Protein AF-A0A2V8PP08-F1 (afdb_monomer_lite)

Radius of gyration: 23.36 Å; chains: 1; bounding box: 50×67×78 Å

Sequence (264 aa):
MQHLYHFAKSFLGLACLVLILGTGAAFAQTRTADGIGLFGDGSDLDVTITKSTFLPRDMYYNNLTIESGQTLHPNGFRVFVSGTLTLNKGARISRDGNDAPGAALSAGTLGGSGAGGNWLQYSTQPVANSLGGSGGGVDRGYGGVASPPDASAGGGGVFRSALQALSGRSLDGALVNGGAGGIYGGSGGGVVVVAARAVVVNGDATISANGGQSVGGCGGGGGVVVVITTTAQPAGLKLSASGGDGSADFPDSKGADGFTAWLN

Structure (mmCIF, N/CA/C/O backbone):
data_AF-A0A2V8PP08-F1
#
_entry.id   AF-A0A2V8PP08-F1
#
loop_
_atom_site.group_PDB
_atom_site.id
_atom_site.type_symbol
_atom_site.label_atom_id
_atom_site.label_alt_id
_atom_site.label_comp_id
_atom_site.label_asym_id
_atom_site.label_entity_id
_atom_site.label_seq_id
_atom_site.pdbx_PDB_ins_code
_atom_site.Cartn_x
_atom_site.Cartn_y
_atom_site.Cartn_z
_atom_site.occupancy
_atom_site.B_iso_or_equiv
_atom_site.auth_seq_id
_atom_site.auth_comp_id
_atom_site.auth_asym_id
_atom_site.auth_atom_id
_atom_site.pdbx_PDB_model_num
ATOM 1 N N . MET A 1 1 ? -29.174 -51.274 51.051 1.00 49.44 1 MET A N 1
ATOM 2 C CA . MET A 1 1 ? -28.811 -51.216 49.615 1.00 49.44 1 MET A CA 1
ATOM 3 C C . MET A 1 1 ? -29.604 -50.123 48.900 1.00 49.44 1 MET A C 1
ATOM 5 O O . MET A 1 1 ? -30.322 -50.358 47.942 1.00 49.44 1 MET A O 1
ATOM 9 N N . GLN A 1 2 ? -29.447 -48.909 49.408 1.00 46.38 2 GLN A N 1
ATOM 10 C CA . GLN A 1 2 ? -29.693 -47.630 48.753 1.00 46.38 2 GLN A CA 1
ATOM 11 C C . GLN A 1 2 ? -28.404 -46.830 49.014 1.00 46.38 2 GLN A C 1
ATOM 13 O O . GLN A 1 2 ? -27.713 -47.157 49.977 1.00 46.38 2 GLN A O 1
ATOM 18 N N . HIS A 1 3 ? -28.088 -45.831 48.190 1.00 44.22 3 HIS A N 1
ATOM 19 C CA . HIS A 1 3 ? -26.894 -44.960 48.260 1.00 44.22 3 HIS A CA 1
ATOM 20 C C . HIS A 1 3 ? -25.646 -45.314 47.437 1.00 44.22 3 HIS A C 1
ATOM 22 O O . HIS A 1 3 ? -24.541 -44.988 47.852 1.00 44.22 3 HIS A O 1
ATOM 28 N N . LEU A 1 4 ? -25.776 -45.853 46.218 1.00 46.62 4 LEU A N 1
ATOM 29 C CA . LEU A 1 4 ? -24.617 -45.853 45.305 1.00 46.62 4 LEU A CA 1
ATOM 30 C C . LEU A 1 4 ? -24.959 -45.701 43.813 1.00 46.62 4 LEU A C 1
ATOM 32 O O . LEU A 1 4 ? -24.383 -46.379 42.977 1.00 46.62 4 LEU A O 1
ATOM 36 N N . TYR A 1 5 ? -25.895 -44.809 43.461 1.00 46.88 5 TYR A N 1
ATOM 37 C CA . TYR A 1 5 ? -26.254 -44.556 42.049 1.00 46.88 5 TYR A CA 1
ATOM 38 C C . TYR A 1 5 ? -26.458 -43.074 41.688 1.00 46.88 5 TYR A C 1
ATOM 40 O O . TYR A 1 5 ? -27.152 -42.771 40.725 1.00 46.88 5 TYR A O 1
ATOM 48 N N . HIS A 1 6 ? -25.865 -42.133 42.432 1.00 44.88 6 HIS A N 1
ATOM 49 C CA . HIS A 1 6 ? -25.985 -40.693 42.126 1.00 44.88 6 HIS A CA 1
ATOM 50 C C . HIS A 1 6 ? -24.659 -39.916 42.053 1.00 44.88 6 HIS A C 1
ATOM 52 O O . HIS A 1 6 ? -24.687 -38.697 41.940 1.00 44.88 6 HIS A O 1
ATOM 58 N N . PHE A 1 7 ? -23.499 -40.583 42.035 1.00 44.09 7 PHE A N 1
ATOM 59 C CA . PHE A 1 7 ? -22.195 -39.892 42.035 1.00 44.09 7 PHE A CA 1
ATOM 60 C C . PHE A 1 7 ? -21.341 -40.098 40.769 1.00 44.09 7 PHE A C 1
ATOM 62 O O . PHE A 1 7 ? -20.150 -39.823 40.777 1.00 44.09 7 PHE A O 1
ATOM 69 N N . ALA A 1 8 ? -21.929 -40.578 39.667 1.00 41.47 8 ALA A N 1
ATOM 70 C CA . ALA A 1 8 ? -21.187 -40.886 38.433 1.00 41.47 8 ALA A CA 1
ATOM 71 C C . ALA A 1 8 ? -21.567 -40.019 37.214 1.00 41.47 8 ALA A C 1
ATOM 73 O O . ALA A 1 8 ? -21.104 -40.287 36.111 1.00 41.47 8 ALA A O 1
ATOM 74 N N . LYS A 1 9 ? -22.396 -38.976 37.378 1.00 44.25 9 LYS A N 1
ATOM 75 C CA . LYS A 1 9 ? -22.814 -38.094 36.264 1.00 44.25 9 LYS A CA 1
ATOM 76 C C . LYS A 1 9 ? -22.227 -36.676 36.291 1.00 44.25 9 LYS A C 1
ATOM 78 O O . LYS A 1 9 ? -22.464 -35.928 35.353 1.00 44.25 9 LYS A O 1
ATOM 83 N N . SER A 1 10 ? -21.433 -36.309 37.297 1.00 41.16 10 SER A N 1
ATOM 84 C CA . SER A 1 10 ? -20.884 -34.947 37.447 1.00 41.16 10 SER A CA 1
ATOM 85 C C . SER A 1 10 ? -19.394 -34.788 37.110 1.00 41.16 10 SER A C 1
ATOM 87 O O . SER A 1 10 ? -18.879 -33.682 37.217 1.00 41.16 10 SER A O 1
ATOM 89 N N . PHE A 1 11 ? -18.697 -35.833 36.650 1.00 43.97 11 PHE A N 1
ATOM 90 C CA . PHE A 1 11 ? -17.256 -35.749 36.341 1.00 43.97 11 PHE A CA 1
ATOM 91 C C . PHE A 1 11 ? -16.893 -35.906 34.858 1.00 43.97 11 PHE A C 1
ATOM 93 O O . PHE A 1 11 ? -15.718 -35.883 34.505 1.00 43.97 11 PHE A O 1
ATOM 100 N N . LEU A 1 12 ? -17.882 -35.966 33.961 1.00 40.69 12 LEU A N 1
ATOM 101 C CA . LEU A 1 12 ? -17.657 -36.040 32.510 1.00 40.69 12 LEU A CA 1
ATOM 102 C C . LEU A 1 12 ? -17.551 -34.658 31.830 1.00 40.69 12 LEU A C 1
ATOM 104 O O . LEU A 1 12 ? -17.848 -34.522 30.649 1.00 40.69 12 LEU A O 1
ATOM 108 N N . GLY A 1 13 ? -17.160 -33.627 32.585 1.00 39.59 13 GLY A N 1
ATOM 109 C CA . GLY A 1 13 ? -16.982 -32.255 32.089 1.00 39.59 13 GLY A CA 1
ATOM 110 C C . GLY A 1 13 ? -15.561 -31.705 32.225 1.00 39.59 13 GLY A C 1
ATOM 111 O O . GLY A 1 13 ? -15.318 -30.570 31.834 1.00 39.59 13 GLY A O 1
ATOM 112 N N . LEU A 1 14 ? -14.618 -32.468 32.788 1.00 44.44 14 LEU A N 1
ATOM 113 C CA . LEU A 1 14 ? -13.302 -31.935 33.156 1.00 44.44 14 LEU A CA 1
ATOM 114 C C . LEU A 1 14 ? -12.182 -32.983 33.044 1.00 44.44 14 LEU A C 1
ATOM 116 O O . LEU A 1 14 ? -11.388 -33.158 33.961 1.00 44.44 14 LEU A O 1
ATOM 120 N N . ALA A 1 15 ? -12.137 -33.724 31.934 1.00 38.06 15 ALA A N 1
ATOM 121 C CA . ALA A 1 15 ? -11.105 -34.744 31.704 1.00 38.06 15 ALA A CA 1
ATOM 122 C C . ALA A 1 15 ? -10.650 -34.856 30.235 1.00 38.06 15 ALA A C 1
ATOM 124 O O . ALA A 1 15 ? -10.242 -35.920 29.787 1.00 38.06 15 ALA A O 1
ATOM 125 N N . CYS A 1 16 ? -10.674 -33.749 29.486 1.00 34.97 16 CYS A N 1
ATOM 126 C CA . CYS A 1 16 ? -9.898 -33.612 28.247 1.00 34.97 16 CYS A CA 1
ATOM 127 C C . CYS A 1 16 ? -8.950 -32.408 28.341 1.00 34.97 16 CYS A C 1
ATOM 129 O O . CYS A 1 16 ? -8.848 -31.581 27.442 1.00 34.97 16 CYS A O 1
ATOM 131 N N . LEU A 1 17 ? -8.267 -32.308 29.478 1.00 38.47 17 LEU A N 1
ATOM 132 C CA . LEU A 1 17 ? -7.034 -31.545 29.618 1.00 38.47 17 LEU A CA 1
ATOM 133 C C . LEU A 1 17 ? -5.989 -32.511 30.180 1.00 38.47 17 LEU A C 1
ATOM 135 O O . LEU A 1 17 ? -5.525 -32.388 31.311 1.00 38.47 17 LEU A O 1
ATOM 139 N N . VAL A 1 18 ? -5.704 -33.560 29.403 1.00 37.88 18 VAL A N 1
ATOM 140 C CA . VAL A 1 18 ? -4.590 -34.463 29.684 1.00 37.88 18 VAL A CA 1
ATOM 141 C C . VAL A 1 18 ? -3.316 -33.738 29.273 1.00 37.88 18 VAL A C 1
ATOM 143 O O . VAL A 1 18 ? -2.937 -33.653 28.109 1.00 37.88 18 VAL A O 1
ATOM 146 N N . LEU A 1 19 ? -2.723 -33.166 30.308 1.00 36.62 19 LEU A N 1
ATOM 147 C CA . LEU A 1 19 ? -1.366 -32.688 30.452 1.00 36.62 19 LEU A CA 1
ATOM 148 C C . LEU A 1 19 ? -0.355 -33.709 29.883 1.00 36.62 19 LEU A C 1
ATOM 150 O O . LEU A 1 19 ? -0.128 -34.760 30.480 1.00 36.62 19 LEU A O 1
ATOM 154 N N . ILE A 1 20 ? 0.278 -33.397 28.750 1.00 40.50 20 ILE A N 1
ATOM 155 C CA . ILE A 1 20 ? 1.500 -34.082 28.305 1.00 40.50 20 ILE A CA 1
ATOM 156 C C . ILE A 1 20 ? 2.671 -33.413 29.033 1.00 40.50 20 ILE A C 1
ATOM 158 O O . ILE A 1 20 ? 3.133 -32.348 28.634 1.00 40.50 20 ILE A O 1
ATOM 162 N N . LEU A 1 21 ? 3.144 -34.024 30.120 1.00 40.81 21 LEU A N 1
ATOM 163 C CA . LEU A 1 21 ? 4.461 -33.733 30.689 1.00 40.81 21 LEU A CA 1
ATOM 164 C C . LEU A 1 21 ? 5.459 -34.765 30.157 1.00 40.81 21 LEU A C 1
ATOM 166 O O . LEU A 1 21 ? 5.597 -35.854 30.704 1.00 40.81 21 LEU A O 1
ATOM 170 N N . GLY A 1 22 ? 6.164 -34.394 29.092 1.00 40.66 22 GLY A N 1
ATOM 171 C CA . GLY A 1 22 ? 7.417 -35.008 28.667 1.00 40.66 22 GLY A CA 1
ATOM 172 C C . GLY A 1 22 ? 8.433 -33.888 28.471 1.00 40.66 22 GLY A C 1
ATOM 173 O O . GLY A 1 22 ? 8.307 -33.119 27.531 1.00 40.66 22 GLY A O 1
ATOM 174 N N . THR A 1 23 ? 9.350 -33.742 29.429 1.00 47.69 23 THR A N 1
ATOM 175 C CA . THR A 1 23 ? 10.568 -32.903 29.428 1.00 47.69 23 THR A CA 1
ATOM 176 C C . THR A 1 23 ? 10.722 -31.876 28.292 1.00 47.69 23 THR A C 1
ATOM 178 O O . THR A 1 23 ? 11.200 -32.210 27.210 1.00 47.69 23 THR A O 1
ATOM 181 N N . GLY A 1 24 ? 10.436 -30.605 28.586 1.00 41.28 24 GLY A N 1
ATOM 182 C CA . GLY A 1 24 ? 10.818 -29.480 27.728 1.00 41.28 24 GLY A CA 1
ATOM 183 C C . GLY A 1 24 ? 9.760 -28.389 27.696 1.00 41.28 24 GLY A C 1
ATOM 184 O O . GLY A 1 24 ? 8.853 -28.458 26.886 1.00 41.28 24 GLY A O 1
ATOM 185 N N . ALA A 1 25 ? 9.916 -27.397 28.579 1.00 44.47 25 ALA A N 1
ATOM 186 C CA . ALA A 1 25 ? 9.120 -26.172 28.685 1.00 44.47 25 ALA A CA 1
ATOM 187 C C . ALA A 1 25 ? 7.599 -26.381 28.805 1.00 44.47 25 ALA A C 1
ATOM 189 O O . ALA A 1 25 ? 6.905 -26.752 27.865 1.00 44.47 25 ALA A O 1
ATOM 190 N N . ALA A 1 26 ? 7.049 -26.040 29.972 1.00 41.69 26 ALA A N 1
ATOM 191 C CA . ALA A 1 26 ? 5.632 -25.741 30.077 1.00 41.69 26 ALA A CA 1
ATOM 192 C C . ALA A 1 26 ? 5.302 -24.659 29.038 1.00 41.69 26 ALA A C 1
ATOM 194 O O . ALA A 1 26 ? 5.641 -23.491 29.226 1.00 41.69 26 ALA A O 1
ATOM 195 N N . PHE A 1 27 ? 4.660 -25.042 27.934 1.00 47.12 27 PHE A N 1
ATOM 196 C CA . PHE A 1 27 ? 3.945 -24.093 27.100 1.00 47.12 27 PHE A CA 1
ATOM 197 C C . PHE A 1 27 ? 2.736 -23.688 27.935 1.00 47.12 27 PHE A C 1
ATOM 199 O O . PHE A 1 27 ? 1.663 -24.286 27.868 1.00 47.12 27 PHE A O 1
ATOM 206 N N . ALA A 1 28 ? 2.957 -22.731 28.837 1.00 43.22 28 ALA A N 1
ATOM 207 C CA . ALA A 1 28 ? 1.874 -21.982 29.421 1.00 43.22 28 ALA A CA 1
ATOM 208 C C . ALA A 1 28 ? 1.045 -21.504 28.233 1.00 43.22 28 ALA A C 1
ATOM 210 O O . ALA A 1 28 ? 1.538 -20.784 27.364 1.00 43.22 28 ALA A O 1
ATOM 211 N N . GLN A 1 29 ? -0.194 -21.975 28.162 1.00 43.31 29 GLN A N 1
ATOM 212 C CA . GLN A 1 29 ? -1.220 -21.392 27.327 1.00 43.31 29 GLN A CA 1
ATOM 213 C C . GLN A 1 29 ? -1.443 -19.976 27.867 1.00 43.31 29 GLN A C 1
ATOM 215 O O . GLN A 1 29 ? -2.348 -19.724 28.660 1.00 43.31 29 GLN A O 1
ATOM 220 N N . THR A 1 30 ? -0.536 -19.062 27.508 1.00 40.66 30 THR A N 1
ATOM 221 C CA . THR A 1 30 ? -0.714 -17.625 27.646 1.00 40.66 30 THR A CA 1
ATOM 222 C C . THR A 1 30 ? -2.054 -17.347 27.010 1.00 40.66 30 THR A C 1
ATOM 224 O O . THR A 1 30 ? -2.270 -17.726 25.861 1.00 40.66 30 THR A O 1
ATOM 227 N N . ARG A 1 31 ? -2.980 -16.786 27.786 1.00 45.69 31 ARG A N 1
ATOM 228 C CA . ARG A 1 31 ? -4.317 -16.407 27.337 1.00 45.69 31 ARG A CA 1
ATOM 229 C C . ARG A 1 31 ? -4.285 -15.896 25.892 1.00 45.69 31 ARG A C 1
ATOM 231 O O . ARG A 1 31 ? -3.980 -14.738 25.651 1.00 45.69 31 ARG A O 1
ATOM 238 N N . THR A 1 32 ? -4.725 -16.710 24.943 1.00 48.50 32 THR A N 1
ATOM 239 C CA . THR A 1 32 ? -5.256 -16.214 23.667 1.00 48.50 32 THR A CA 1
ATOM 240 C C . THR A 1 32 ? -6.720 -15.786 23.832 1.00 48.50 32 THR A C 1
ATOM 242 O O . THR A 1 32 ? -7.468 -15.722 22.865 1.00 48.50 32 THR A O 1
ATOM 245 N N . ALA A 1 33 ? -7.140 -15.489 25.068 1.00 43.88 33 ALA A N 1
ATOM 246 C CA . ALA A 1 33 ? -8.465 -14.978 25.405 1.00 43.88 33 ALA A CA 1
ATOM 247 C C . ALA A 1 33 ? -8.573 -13.449 25.261 1.00 43.88 33 ALA A C 1
ATOM 249 O O . ALA A 1 33 ? -9.686 -12.948 25.167 1.00 43.88 33 ALA A O 1
ATOM 250 N N . ASP A 1 34 ? -7.446 -12.733 25.151 1.00 44.66 34 ASP A N 1
ATOM 251 C CA . ASP A 1 34 ? -7.425 -11.274 24.963 1.00 44.66 34 ASP A CA 1
ATOM 252 C C . ASP A 1 34 ? -7.023 -10.878 23.542 1.00 44.66 34 ASP A C 1
ATOM 254 O O . ASP A 1 34 ? -6.483 -9.800 23.337 1.00 44.66 34 ASP A O 1
ATOM 258 N N . GLY A 1 35 ? -7.241 -11.752 22.551 1.00 46.66 35 GLY A N 1
ATOM 259 C CA . GLY A 1 35 ? -7.215 -11.345 21.150 1.00 46.66 35 GLY A CA 1
ATOM 260 C C . GLY A 1 35 ? -6.024 -10.470 20.751 1.00 46.66 35 GLY A C 1
ATOM 261 O O . GLY A 1 35 ? -6.231 -9.580 19.926 1.00 46.66 35 GLY A O 1
ATOM 262 N N . ILE A 1 36 ? -4.803 -10.766 21.243 1.00 51.94 36 ILE A N 1
ATOM 263 C CA . ILE A 1 36 ? -3.504 -10.302 20.686 1.00 51.94 36 ILE A CA 1
ATOM 264 C C . ILE A 1 36 ? -3.297 -10.932 19.291 1.00 51.94 36 ILE A C 1
ATOM 266 O O . ILE A 1 36 ? -2.241 -11.438 18.920 1.00 51.94 36 ILE A O 1
ATOM 270 N N . GLY A 1 37 ? -4.409 -11.066 18.582 1.00 70.06 37 GLY A N 1
ATOM 271 C CA . GLY A 1 37 ? -4.598 -11.768 17.353 1.00 70.06 37 GLY A CA 1
ATOM 272 C C . GLY A 1 37 ? -4.249 -10.853 16.208 1.00 70.06 37 GLY A C 1
ATOM 273 O O . GLY A 1 37 ? -3.648 -9.795 16.359 1.00 70.06 37 GLY A O 1
ATOM 274 N N . LEU A 1 38 ? -4.674 -11.302 15.045 1.00 88.56 38 LEU A N 1
ATOM 275 C CA . LEU A 1 38 ? -4.414 -10.750 13.726 1.00 88.56 38 LEU A CA 1
ATOM 276 C C . LEU A 1 38 ? -4.418 -9.209 13.618 1.00 88.56 38 LEU A C 1
ATOM 278 O O . LEU A 1 38 ? -3.743 -8.674 12.748 1.00 88.56 38 LEU A O 1
ATOM 282 N N . PHE A 1 39 ? -5.147 -8.513 14.496 1.00 94.88 39 PHE A N 1
ATOM 283 C CA . PHE A 1 39 ? -5.415 -7.074 14.473 1.00 94.88 39 PHE A CA 1
ATOM 284 C C . PHE A 1 39 ? -4.593 -6.238 15.472 1.00 94.88 39 PHE A C 1
ATOM 286 O O . PHE A 1 39 ? -4.832 -5.041 15.586 1.00 94.88 39 PHE A O 1
ATOM 293 N N . GLY A 1 40 ? -3.630 -6.838 16.179 1.00 93.38 40 GLY A N 1
ATOM 294 C CA . GLY A 1 40 ? -2.755 -6.140 17.126 1.00 93.38 40 GLY A CA 1
ATOM 295 C C . GLY A 1 40 ? -3.316 -6.008 18.543 1.00 93.38 40 GLY A C 1
ATOM 296 O O . GLY A 1 40 ? -4.419 -6.467 18.841 1.00 93.38 40 GLY A O 1
ATOM 297 N N . ASP A 1 41 ? -2.522 -5.398 19.425 1.00 94.38 41 ASP A N 1
ATOM 298 C CA . ASP A 1 41 ? -2.772 -5.332 20.872 1.00 94.38 41 ASP A CA 1
ATOM 299 C C . ASP A 1 41 ? -3.418 -4.021 21.353 1.00 94.38 41 ASP A C 1
ATOM 301 O O . ASP A 1 41 ? -3.871 -3.941 22.492 1.00 94.38 41 ASP A O 1
ATOM 305 N N . GLY A 1 42 ? -3.498 -3.001 20.496 1.00 95.75 42 GLY A N 1
ATOM 306 C CA . GLY A 1 42 ? -4.061 -1.697 20.847 1.00 95.75 42 GLY A CA 1
ATOM 307 C C . GLY A 1 42 ? -3.148 -0.802 21.696 1.00 95.75 42 GLY A C 1
ATOM 308 O O . GLY A 1 42 ? -3.628 0.179 22.266 1.00 95.75 42 GLY A O 1
ATOM 309 N N . SER A 1 43 ? -1.852 -1.115 21.796 1.00 96.62 43 SER A N 1
ATOM 310 C CA . SER A 1 43 ? -0.881 -0.385 22.628 1.00 96.62 43 SER A CA 1
ATOM 311 C C . SER A 1 43 ? -0.668 1.085 22.239 1.00 96.62 43 SER A C 1
ATOM 313 O O . SER A 1 43 ? -0.293 1.889 23.092 1.00 96.62 43 SER A O 1
ATOM 315 N N . ASP A 1 44 ? -0.964 1.463 20.994 1.00 97.62 44 ASP A N 1
ATOM 316 C CA . ASP A 1 44 ? -0.907 2.847 20.507 1.00 97.62 44 ASP A CA 1
ATOM 317 C C . ASP A 1 44 ? -2.217 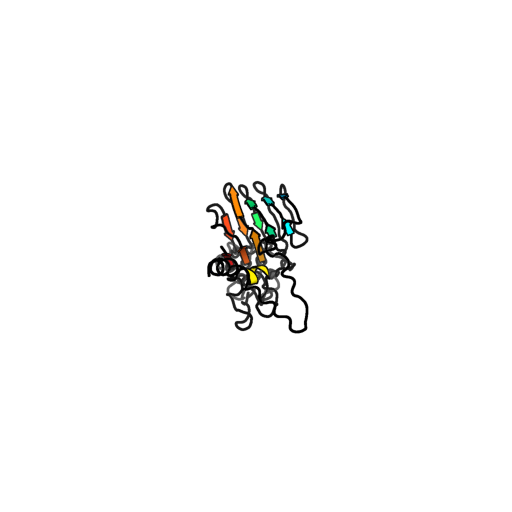3.633 20.748 1.00 97.62 44 ASP A C 1
ATOM 319 O O . ASP A 1 44 ? -2.352 4.759 20.270 1.00 97.62 44 ASP A O 1
ATOM 323 N N . LEU A 1 45 ? -3.151 3.077 21.536 1.00 98.00 45 LEU A N 1
ATOM 324 C CA . LEU A 1 45 ? -4.404 3.705 21.982 1.00 98.00 45 LEU A CA 1
ATOM 325 C C . LEU A 1 45 ? -5.316 4.161 20.826 1.00 98.00 45 LEU A C 1
ATOM 327 O O . LEU A 1 45 ? -5.161 3.753 19.673 1.00 98.00 45 LEU A O 1
ATOM 331 N N . ASP A 1 46 ? -6.331 4.957 21.161 1.00 98.69 46 ASP A N 1
ATOM 332 C CA . ASP A 1 46 ? -7.207 5.602 20.190 1.00 98.69 46 ASP A CA 1
ATOM 333 C C . ASP A 1 46 ? -6.516 6.829 19.591 1.00 98.69 46 ASP A C 1
ATOM 335 O O . ASP A 1 46 ? -6.080 7.726 20.317 1.00 98.69 46 ASP A O 1
ATOM 339 N N . VAL A 1 47 ? -6.436 6.888 18.261 1.00 98.75 47 VAL A N 1
ATOM 340 C CA . VAL A 1 47 ? -5.765 7.976 17.542 1.00 98.75 47 VAL A CA 1
ATOM 341 C C . VAL A 1 47 ? -6.651 8.535 16.436 1.00 98.75 47 VAL A C 1
ATOM 343 O O . VAL A 1 47 ? -7.259 7.794 15.663 1.00 98.75 47 VAL A O 1
ATOM 346 N N . THR A 1 48 ? -6.650 9.865 16.319 1.00 98.75 48 THR A N 1
ATOM 347 C CA . THR A 1 48 ? -7.277 10.598 15.215 1.00 98.75 48 THR A CA 1
ATOM 348 C C . THR A 1 48 ? -6.216 11.308 14.380 1.00 98.75 48 THR A C 1
ATOM 350 O O . THR A 1 48 ? -5.490 12.176 14.867 1.00 98.75 48 THR A O 1
ATOM 353 N N . ILE A 1 49 ? -6.141 10.960 13.098 1.00 98.56 49 ILE A N 1
ATOM 354 C CA . ILE A 1 49 ? -5.256 11.578 12.113 1.00 98.56 49 ILE A CA 1
ATOM 355 C C . ILE A 1 49 ? -5.959 12.799 11.516 1.00 98.56 49 ILE A C 1
ATOM 357 O O . ILE A 1 49 ? -6.853 12.666 10.684 1.00 98.56 49 ILE A O 1
ATOM 361 N N . THR A 1 50 ? -5.534 13.993 11.936 1.00 98.38 50 THR A N 1
ATOM 362 C CA . THR A 1 50 ? -6.087 15.292 11.497 1.00 98.38 50 THR A CA 1
ATOM 363 C C . THR A 1 50 ? -5.236 16.002 10.439 1.00 98.38 50 THR A C 1
ATOM 365 O O . THR A 1 50 ? -5.639 17.038 9.915 1.00 98.38 50 THR A O 1
ATOM 368 N N . LYS A 1 51 ? -4.060 15.453 10.121 1.00 97.94 51 LYS A N 1
ATOM 369 C CA . LYS A 1 51 ? -3.133 15.924 9.082 1.00 97.94 51 LYS A CA 1
ATOM 370 C C . LYS A 1 51 ? -2.370 14.746 8.482 1.00 97.94 51 LYS A C 1
ATOM 372 O O . LYS A 1 51 ? -2.283 13.695 9.123 1.00 97.94 51 LYS A O 1
ATOM 377 N N . SER A 1 52 ? -1.740 14.938 7.323 1.00 97.00 52 SER A N 1
ATOM 378 C CA . SER A 1 52 ? -0.857 13.920 6.742 1.00 97.00 52 SER A CA 1
ATOM 379 C C . SER A 1 52 ? 0.171 13.417 7.757 1.00 97.00 52 SER A C 1
ATOM 381 O O . SER A 1 52 ? 0.906 14.205 8.357 1.00 97.00 52 SER A O 1
ATOM 383 N N . THR A 1 53 ? 0.189 12.103 7.973 1.00 98.62 53 THR A N 1
ATOM 384 C CA . THR A 1 53 ? 0.979 11.459 9.030 1.00 98.62 53 THR A CA 1
ATOM 385 C C . THR A 1 53 ? 1.812 10.330 8.453 1.00 98.62 53 THR A C 1
ATOM 387 O O . THR A 1 53 ? 1.323 9.544 7.651 1.00 98.62 53 THR A O 1
ATOM 390 N N . PHE A 1 54 ? 3.066 10.243 8.883 1.00 98.31 54 PHE A N 1
ATOM 391 C CA . PHE A 1 54 ? 4.048 9.275 8.411 1.00 98.31 54 PHE A CA 1
ATOM 392 C C . PHE A 1 54 ? 4.401 8.324 9.549 1.00 98.31 54 PHE A C 1
ATOM 394 O O . PHE A 1 54 ? 4.782 8.779 10.628 1.00 98.31 54 PHE A O 1
ATOM 401 N N . LEU A 1 55 ? 4.274 7.017 9.324 1.00 98.44 55 LEU A N 1
ATOM 402 C CA . LEU A 1 55 ? 4.604 6.037 10.354 1.00 98.44 55 LEU A CA 1
ATOM 403 C C . LEU A 1 55 ? 6.122 5.819 10.448 1.00 98.44 55 LEU A C 1
ATOM 405 O O . LEU A 1 55 ? 6.777 5.670 9.413 1.00 98.44 55 LEU A O 1
ATOM 409 N N . PRO A 1 56 ? 6.694 5.782 11.666 1.00 97.44 56 PRO A N 1
ATOM 410 C CA . PRO A 1 56 ? 8.106 5.463 11.872 1.00 97.44 56 PRO A CA 1
ATOM 411 C C . PRO A 1 56 ? 8.356 3.980 12.203 1.00 97.44 56 PRO A C 1
ATOM 413 O O . PRO A 1 56 ? 9.508 3.560 12.274 1.00 97.44 56 PRO A O 1
ATOM 416 N N . ARG A 1 57 ? 7.295 3.207 12.466 1.00 98.44 57 ARG A N 1
ATOM 417 C CA . ARG A 1 57 ? 7.313 1.786 12.844 1.00 98.44 57 ARG A CA 1
ATOM 418 C C . ARG A 1 57 ? 5.944 1.153 12.593 1.00 98.44 57 ARG A C 1
ATOM 420 O O . ARG A 1 57 ? 4.995 1.863 12.265 1.00 98.44 57 ARG A O 1
ATOM 427 N N . ASP A 1 58 ? 5.837 -0.158 12.810 1.00 98.44 58 ASP A N 1
ATOM 428 C CA . ASP A 1 58 ? 4.536 -0.824 12.935 1.00 98.44 58 ASP A CA 1
ATOM 429 C C . ASP A 1 58 ? 3.749 -0.193 14.094 1.00 98.44 58 ASP A C 1
ATOM 431 O O . ASP A 1 58 ? 4.301 0.028 15.181 1.00 98.44 58 ASP A O 1
ATOM 435 N N . MET A 1 59 ? 2.477 0.111 13.840 1.00 98.31 59 MET A N 1
ATOM 436 C CA . MET A 1 59 ? 1.586 0.763 14.802 1.00 98.31 59 MET A CA 1
ATOM 437 C C . MET A 1 59 ? 0.404 -0.139 15.144 1.00 98.31 59 MET A C 1
ATOM 439 O O . MET A 1 59 ? -0.142 -0.797 14.258 1.00 98.31 59 MET A O 1
ATOM 443 N N . TYR A 1 60 ? 0.003 -0.123 16.413 1.00 98.31 60 TYR A N 1
ATOM 444 C CA . TYR A 1 60 ? -0.979 -1.013 17.025 1.00 98.31 60 TYR A CA 1
ATOM 445 C C . TYR A 1 60 ? -2.074 -0.211 17.725 1.00 98.31 60 TYR A C 1
ATOM 447 O O . TYR A 1 60 ? -2.118 -0.117 18.947 1.00 98.31 60 TYR A O 1
ATOM 455 N N . TYR A 1 61 ? -2.960 0.403 16.949 1.00 98.62 61 TYR A N 1
ATOM 456 C CA . TYR A 1 61 ? -4.023 1.257 17.475 1.00 98.62 61 TYR A CA 1
ATOM 457 C C . TYR A 1 61 ? -5.134 0.442 18.137 1.00 98.62 61 TYR A C 1
ATOM 459 O O . TYR A 1 61 ? -5.468 -0.653 17.679 1.00 98.62 61 TYR A O 1
ATOM 467 N N . ASN A 1 62 ? -5.749 0.993 19.184 1.00 98.12 62 ASN A N 1
ATOM 468 C CA . ASN A 1 62 ? -7.011 0.467 19.701 1.00 98.12 62 ASN A CA 1
ATOM 469 C C . ASN A 1 62 ? -8.149 0.841 18.737 1.00 98.12 62 ASN A C 1
ATOM 471 O O . ASN A 1 62 ? -8.767 -0.032 18.136 1.00 98.12 62 ASN A O 1
ATOM 475 N N . ASN A 1 63 ? -8.333 2.133 18.466 1.00 98.62 63 ASN A N 1
ATOM 476 C CA . ASN A 1 63 ? -9.113 2.636 17.337 1.00 98.62 63 ASN A CA 1
ATOM 477 C C . ASN A 1 63 ? -8.287 3.642 16.533 1.00 98.62 63 ASN A C 1
ATOM 479 O O . ASN A 1 63 ? -7.518 4.425 17.089 1.00 98.62 63 ASN A O 1
ATOM 483 N N . LEU A 1 64 ? -8.482 3.662 15.218 1.00 98.88 64 LEU A N 1
ATOM 484 C CA . LEU A 1 64 ? -7.839 4.629 14.335 1.00 98.88 64 LEU A CA 1
ATOM 485 C C . LEU A 1 64 ? -8.907 5.346 13.519 1.00 98.88 64 LEU A C 1
ATOM 487 O O . LEU A 1 64 ? -9.622 4.716 12.746 1.00 98.88 64 LEU A O 1
ATOM 491 N N . THR A 1 65 ? -8.984 6.666 13.651 1.00 98.88 65 THR A N 1
ATOM 492 C CA . THR A 1 65 ? -9.818 7.515 12.793 1.00 98.88 65 THR A CA 1
ATOM 493 C C . THR A 1 65 ? -8.931 8.350 11.884 1.00 98.88 65 THR A C 1
ATOM 495 O O . THR A 1 65 ? -8.030 9.038 12.356 1.00 98.88 65 THR A O 1
ATOM 498 N N . ILE A 1 66 ? -9.184 8.316 10.578 1.00 98.81 66 ILE A N 1
ATOM 499 C CA . ILE A 1 66 ? -8.557 9.221 9.611 1.00 98.81 66 ILE A CA 1
ATOM 500 C C . ILE A 1 66 ? -9.602 10.240 9.171 1.00 98.81 66 ILE A C 1
ATOM 502 O O . ILE A 1 66 ? -10.632 9.872 8.599 1.00 98.81 66 ILE A O 1
ATOM 506 N N . GLU A 1 67 ? -9.341 11.515 9.464 1.00 98.75 67 GLU A N 1
ATOM 507 C CA . GLU A 1 67 ? -10.270 12.602 9.165 1.00 98.75 67 GLU A CA 1
ATOM 508 C C . GLU A 1 67 ? -10.434 12.858 7.666 1.00 98.75 67 GLU A C 1
ATOM 510 O O . GLU A 1 67 ? -9.642 12.402 6.835 1.00 98.75 67 GLU A O 1
ATOM 515 N N . SER A 1 68 ? -11.481 13.615 7.314 1.00 98.50 68 SER A N 1
ATOM 516 C CA . SER A 1 68 ? -11.782 13.918 5.912 1.00 98.50 68 SER A CA 1
ATOM 517 C C . SER A 1 68 ? -10.580 14.528 5.189 1.00 98.50 68 SER A C 1
ATOM 519 O O . SER A 1 68 ? -9.953 15.478 5.667 1.00 98.50 68 SER A O 1
ATOM 521 N N . GLY A 1 69 ? -10.274 13.975 4.015 1.00 98.00 69 GLY A N 1
ATOM 522 C CA . GLY A 1 69 ? -9.171 14.401 3.152 1.00 98.00 69 GLY A CA 1
ATOM 523 C C . GLY A 1 69 ? -7.762 14.124 3.690 1.00 98.00 69 GLY A C 1
ATOM 524 O O . GLY A 1 69 ? -6.795 14.515 3.039 1.00 98.00 69 GLY A O 1
ATOM 525 N N . GLN A 1 70 ? -7.613 13.476 4.851 1.00 98.75 70 GLN A N 1
ATOM 526 C CA . GLN A 1 70 ? -6.297 13.218 5.438 1.00 98.75 70 GLN A CA 1
ATOM 527 C C . GLN A 1 70 ? -5.679 11.924 4.921 1.00 98.75 70 GLN A C 1
ATOM 529 O O . GLN A 1 70 ? -6.377 10.976 4.561 1.00 98.75 70 GLN A O 1
ATOM 534 N N . THR A 1 71 ? -4.345 11.887 4.897 1.00 98.75 71 THR A N 1
ATOM 535 C CA . THR A 1 71 ? -3.587 10.717 4.442 1.00 98.75 71 THR A CA 1
ATOM 536 C C . THR A 1 71 ? -2.683 10.169 5.542 1.00 98.75 71 THR A C 1
ATOM 538 O O . THR A 1 71 ? -1.862 10.885 6.113 1.00 98.75 71 THR A O 1
ATOM 541 N N . LEU A 1 72 ? -2.792 8.873 5.811 1.00 98.88 72 LEU A N 1
ATOM 542 C CA . LEU A 1 72 ? -1.788 8.115 6.546 1.00 98.88 72 LEU A CA 1
ATOM 543 C C . LEU A 1 72 ? -0.809 7.490 5.548 1.00 98.88 72 LEU A C 1
ATOM 545 O O . LEU A 1 72 ? -1.221 6.796 4.620 1.00 98.88 72 LEU A O 1
ATOM 549 N N . HIS A 1 73 ? 0.483 7.709 5.759 1.00 98.62 73 HIS A N 1
ATOM 550 C CA . HIS A 1 73 ? 1.576 7.140 4.982 1.00 98.62 73 HIS A CA 1
ATOM 551 C C . HIS A 1 73 ? 2.264 6.050 5.810 1.00 98.62 73 HIS A C 1
ATOM 553 O O . HIS A 1 73 ? 3.045 6.367 6.715 1.00 98.62 73 HIS A O 1
ATOM 559 N N . PRO A 1 74 ? 2.010 4.757 5.531 1.00 98.38 74 PRO A N 1
ATOM 560 C CA . PRO A 1 74 ? 2.575 3.681 6.335 1.00 98.38 74 PRO A CA 1
ATOM 561 C C . PRO A 1 74 ? 4.093 3.538 6.214 1.00 98.38 74 PRO A C 1
ATOM 563 O O . PRO A 1 74 ? 4.677 2.831 7.016 1.00 98.38 74 PRO A O 1
ATOM 566 N N . ASN A 1 75 ? 4.745 4.143 5.211 1.00 97.50 75 ASN A N 1
ATOM 567 C CA . ASN A 1 75 ? 6.205 4.090 5.004 1.00 97.50 75 ASN A CA 1
ATOM 568 C C . ASN A 1 75 ? 6.829 2.680 5.002 1.00 97.50 75 ASN A C 1
ATOM 570 O O . ASN A 1 75 ? 8.020 2.516 5.243 1.00 97.50 75 ASN A O 1
ATOM 574 N N . GLY A 1 76 ? 6.038 1.654 4.686 1.00 97.88 76 GLY A N 1
ATOM 575 C CA . GLY A 1 76 ? 6.488 0.262 4.700 1.00 97.88 76 GLY A CA 1
ATOM 576 C C . GLY A 1 76 ? 6.360 -0.414 6.050 1.00 97.88 76 GLY A C 1
ATOM 577 O O . GLY A 1 76 ? 6.993 -1.440 6.268 1.00 97.88 76 GLY A O 1
ATOM 578 N N . PHE A 1 77 ? 5.531 0.136 6.925 1.00 98.75 77 PHE A N 1
ATOM 579 C CA . PHE A 1 77 ? 5.122 -0.465 8.178 1.00 98.75 77 PHE A CA 1
ATOM 580 C C . PHE A 1 77 ? 3.675 -0.944 8.115 1.00 98.75 77 PHE A C 1
ATOM 582 O O . PHE A 1 77 ? 2.874 -0.489 7.291 1.00 98.75 77 PHE A O 1
ATOM 589 N N . ARG A 1 78 ? 3.350 -1.892 8.988 1.00 98.44 78 ARG A N 1
ATOM 590 C CA . ARG A 1 78 ? 2.002 -2.438 9.145 1.00 98.44 78 ARG A CA 1
ATOM 591 C C . ARG A 1 78 ? 1.143 -1.497 9.970 1.00 98.44 78 ARG A C 1
ATOM 593 O O . ARG A 1 78 ? 1.619 -0.855 10.908 1.00 98.44 78 ARG A O 1
ATOM 600 N N . VAL A 1 79 ? -0.143 -1.482 9.642 1.00 98.62 79 VAL A N 1
ATOM 601 C CA . VAL A 1 79 ? -1.165 -0.797 10.432 1.00 98.62 79 VAL A CA 1
ATOM 602 C C . VAL A 1 79 ? -2.050 -1.850 11.076 1.00 98.62 79 VAL A C 1
ATOM 604 O O . VAL A 1 79 ? -2.793 -2.541 10.380 1.00 98.62 79 VAL A O 1
ATOM 607 N N . PHE A 1 80 ? -1.970 -1.966 12.394 1.00 98.62 80 PHE A N 1
ATOM 608 C CA . PHE A 1 80 ? -2.834 -2.819 13.194 1.00 98.62 80 PHE A CA 1
ATOM 609 C C . PHE A 1 80 ? -3.872 -1.965 13.921 1.00 98.62 80 PHE A C 1
ATOM 611 O O . PHE A 1 80 ? -3.537 -0.915 14.473 1.00 98.62 80 PHE A O 1
ATOM 618 N N . VAL A 1 81 ? -5.129 -2.404 13.909 1.00 98.50 81 VAL A N 1
ATOM 619 C CA . VAL A 1 81 ? -6.236 -1.746 14.607 1.00 98.50 81 VAL A CA 1
ATOM 620 C C . VAL A 1 81 ? -7.081 -2.804 15.311 1.00 98.50 81 VAL A C 1
ATOM 622 O O . VAL A 1 81 ? -7.873 -3.509 14.677 1.00 98.50 81 VAL A O 1
ATOM 625 N N . SER A 1 82 ? -6.919 -2.921 16.628 1.00 97.62 82 SER A N 1
ATOM 626 C CA . SER A 1 82 ? -7.554 -3.984 17.411 1.00 97.62 82 SER A CA 1
ATOM 627 C C . SER A 1 82 ? -9.070 -3.797 17.538 1.00 97.62 82 SER A C 1
ATOM 629 O O . SER A 1 82 ? -9.778 -4.784 17.742 1.00 97.62 82 SER A O 1
ATOM 631 N N . GLY A 1 83 ? -9.568 -2.569 17.378 1.00 96.81 83 GLY A N 1
ATOM 632 C CA . GLY A 1 83 ? -10.973 -2.171 17.312 1.00 96.81 83 GLY A CA 1
ATOM 633 C C . GLY A 1 83 ? -11.385 -1.721 15.906 1.00 96.81 83 GLY A C 1
ATOM 634 O O . GLY A 1 83 ? -11.442 -2.529 14.978 1.00 96.81 83 GLY A O 1
ATOM 635 N N . THR A 1 84 ? -11.719 -0.438 15.746 1.00 98.50 84 THR A N 1
ATOM 636 C CA . THR A 1 84 ? -12.287 0.103 14.498 1.00 98.50 84 THR A CA 1
ATOM 637 C C . THR A 1 84 ? -11.310 1.017 13.766 1.00 98.50 84 THR A C 1
ATOM 639 O O . THR A 1 84 ? -10.792 1.979 14.337 1.00 98.50 84 THR A O 1
ATOM 642 N N . LEU A 1 85 ? -11.107 0.741 12.476 1.00 98.81 85 LEU A N 1
ATOM 643 C CA . LEU A 1 85 ? -10.536 1.677 11.513 1.00 98.81 85 LEU A CA 1
ATOM 644 C C . LEU A 1 85 ? -11.668 2.482 10.864 1.00 98.81 85 LEU A C 1
ATOM 646 O O . LEU A 1 85 ? -12.449 1.935 10.086 1.00 98.81 85 LEU A O 1
ATOM 650 N N . THR A 1 86 ? -11.727 3.778 11.152 1.00 98.88 86 THR A N 1
ATOM 651 C CA . THR A 1 86 ? -12.692 4.715 10.570 1.00 98.88 86 THR A CA 1
ATOM 652 C C . THR A 1 86 ? -12.012 5.579 9.514 1.00 98.88 86 THR A C 1
ATOM 654 O O . THR A 1 86 ? -11.047 6.287 9.803 1.00 98.88 86 THR A O 1
ATOM 657 N N . LEU A 1 87 ? -12.538 5.556 8.291 1.00 98.81 87 LEU A N 1
ATOM 658 C CA . LEU A 1 87 ? -12.089 6.393 7.180 1.00 98.81 87 LEU A CA 1
ATOM 659 C C . LEU A 1 87 ? -13.198 7.387 6.816 1.00 98.81 87 LEU A C 1
ATOM 661 O O . LEU A 1 87 ? -14.251 6.996 6.309 1.00 98.81 87 LEU A O 1
ATOM 665 N N . ASN A 1 88 ? -12.975 8.675 7.074 1.00 98.69 88 ASN A N 1
ATOM 666 C CA . ASN A 1 88 ? -13.908 9.727 6.667 1.00 98.69 88 ASN A CA 1
ATOM 667 C C . ASN A 1 88 ? -13.740 10.081 5.178 1.00 98.69 88 ASN A C 1
ATOM 669 O O . ASN A 1 88 ? -12.830 9.606 4.499 1.00 98.69 88 ASN A O 1
ATOM 673 N N . LYS A 1 89 ? -14.633 10.918 4.646 1.00 98.44 89 LYS A N 1
ATOM 674 C CA . LYS A 1 89 ? -14.680 11.261 3.220 1.00 98.44 89 LYS A CA 1
ATOM 675 C C . LYS A 1 89 ? -13.330 11.770 2.698 1.00 98.44 89 LYS A C 1
ATOM 677 O O . LYS A 1 89 ? -12.783 12.757 3.180 1.00 98.44 89 LYS A O 1
ATOM 682 N N . GLY A 1 90 ? -12.818 11.132 1.657 1.00 98.38 90 GLY A N 1
ATOM 683 C CA . GLY A 1 90 ? -11.531 11.431 1.040 1.00 98.38 90 GLY A CA 1
ATOM 684 C C . GLY A 1 90 ? -10.316 10.976 1.853 1.00 98.38 90 GLY A C 1
ATOM 685 O O . GLY A 1 90 ? -9.201 11.323 1.474 1.00 98.38 90 GLY A O 1
ATOM 686 N N . ALA A 1 91 ? -10.496 10.233 2.950 1.00 98.75 91 ALA A N 1
ATOM 687 C CA . ALA A 1 91 ? -9.384 9.688 3.719 1.00 98.75 91 ALA A CA 1
ATOM 688 C C . ALA A 1 91 ? -8.586 8.674 2.890 1.00 98.75 91 ALA A C 1
ATOM 690 O O . ALA A 1 91 ? -9.145 7.893 2.105 1.00 98.75 91 ALA A O 1
ATOM 691 N N . ARG A 1 92 ? -7.265 8.671 3.086 1.00 98.75 92 ARG A N 1
ATOM 692 C CA . ARG A 1 92 ? -6.354 7.766 2.384 1.00 98.75 92 ARG A CA 1
ATOM 693 C C . ARG A 1 92 ? -5.386 7.064 3.326 1.00 98.75 92 ARG A C 1
ATOM 695 O O . ARG A 1 92 ? -4.852 7.668 4.251 1.00 98.75 92 ARG A O 1
ATOM 702 N N . ILE A 1 93 ? -5.096 5.801 3.031 1.00 98.88 93 ILE A N 1
ATOM 703 C CA . ILE A 1 93 ? -3.876 5.124 3.487 1.00 98.88 93 ILE A CA 1
ATOM 704 C C . ILE A 1 93 ? -3.068 4.841 2.228 1.00 98.88 93 ILE A C 1
ATOM 706 O O . ILE A 1 93 ? -3.477 4.013 1.418 1.00 98.88 93 ILE A O 1
ATOM 710 N N . SER A 1 94 ? -1.973 5.565 2.018 1.00 98.50 94 SER A N 1
ATOM 711 C CA . SER A 1 94 ? -1.272 5.555 0.733 1.00 98.50 94 SER A CA 1
ATOM 712 C C . SER A 1 94 ? 0.209 5.254 0.886 1.00 98.50 94 SER A C 1
ATOM 714 O O . SER A 1 94 ? 0.917 5.836 1.713 1.00 98.50 94 SER A O 1
ATOM 716 N N . ARG A 1 95 ? 0.673 4.358 0.019 1.00 98.31 95 ARG A N 1
ATOM 717 C CA . ARG A 1 95 ? 2.081 4.139 -0.289 1.00 98.31 95 ARG A CA 1
ATOM 718 C C . ARG A 1 95 ? 2.273 4.078 -1.803 1.00 98.31 95 ARG A C 1
ATOM 720 O O . ARG A 1 95 ? 2.836 3.123 -2.338 1.00 98.31 95 ARG A O 1
ATOM 727 N N . ASP A 1 96 ? 1.717 5.083 -2.472 1.00 98.69 96 ASP A N 1
ATOM 728 C CA . ASP A 1 96 ? 1.848 5.270 -3.915 1.00 98.69 96 ASP A CA 1
ATOM 729 C C . ASP A 1 96 ? 3.311 5.580 -4.287 1.00 98.69 96 ASP A C 1
ATOM 731 O O . ASP A 1 96 ? 4.071 6.119 -3.479 1.00 98.69 96 ASP A O 1
ATOM 735 N N . GLY A 1 97 ? 3.709 5.195 -5.498 1.00 97.75 97 GLY A N 1
ATOM 736 C CA . GLY A 1 97 ? 5.009 5.497 -6.077 1.00 97.75 97 GLY A CA 1
ATOM 737 C C . GLY A 1 97 ? 5.182 6.996 -6.310 1.00 97.75 97 GLY A C 1
ATOM 738 O O . GLY A 1 97 ? 4.217 7.744 -6.450 1.00 97.75 97 GLY A O 1
ATOM 739 N N . ASN A 1 98 ? 6.435 7.426 -6.353 1.00 96.00 98 ASN A N 1
ATOM 740 C CA . ASN A 1 98 ? 6.809 8.799 -6.659 1.00 96.00 98 ASN A CA 1
ATOM 741 C C . ASN A 1 98 ? 6.721 9.035 -8.169 1.00 96.00 98 ASN A C 1
ATOM 743 O O . ASN A 1 98 ? 7.177 8.196 -8.950 1.00 96.00 98 ASN A O 1
ATOM 747 N N . ASP A 1 99 ? 6.206 10.191 -8.572 1.00 94.25 99 ASP A N 1
ATOM 748 C CA . ASP A 1 99 ? 6.162 10.595 -9.978 1.00 94.25 99 ASP A CA 1
ATOM 749 C C . ASP A 1 99 ? 7.571 10.846 -10.550 1.00 94.25 99 ASP A C 1
ATOM 751 O O . ASP A 1 99 ? 8.544 11.014 -9.810 1.00 94.25 99 ASP A O 1
ATOM 755 N N . ALA A 1 100 ? 7.693 10.840 -11.880 1.00 89.31 100 ALA A N 1
ATOM 756 C CA . ALA A 1 100 ? 8.976 10.908 -12.580 1.00 89.31 100 ALA A CA 1
ATOM 757 C C . ALA A 1 100 ? 9.839 12.148 -12.227 1.00 89.31 100 ALA A C 1
ATOM 759 O O . ALA A 1 100 ? 9.314 13.264 -12.201 1.00 89.31 100 ALA A O 1
ATOM 760 N N . PRO A 1 101 ? 11.177 11.996 -12.069 1.00 85.38 101 PRO A N 1
ATOM 761 C CA . PRO A 1 101 ? 11.928 10.737 -11.992 1.00 85.38 101 PRO A CA 1
ATOM 762 C C . PRO A 1 101 ? 11.742 10.089 -10.610 1.00 85.38 101 PRO A C 1
ATOM 764 O O . PRO A 1 101 ? 12.306 10.535 -9.609 1.00 85.38 101 PRO A O 1
ATOM 767 N N . GLY A 1 102 ? 10.927 9.035 -10.547 1.00 90.06 102 GLY A N 1
ATOM 768 C CA . GLY A 1 102 ? 10.414 8.535 -9.279 1.00 90.06 102 GLY A CA 1
ATOM 769 C C . GLY A 1 102 ? 11.470 7.788 -8.480 1.00 90.06 102 GLY A C 1
ATOM 770 O O . GLY A 1 102 ? 11.939 6.728 -8.896 1.00 90.06 102 GLY A O 1
ATOM 771 N N . ALA A 1 103 ? 11.820 8.289 -7.295 1.00 94.12 103 ALA A N 1
ATOM 772 C CA . ALA A 1 103 ? 12.685 7.557 -6.374 1.00 94.12 103 ALA A CA 1
ATOM 773 C C . ALA A 1 103 ? 11.999 6.270 -5.876 1.00 94.12 103 ALA A C 1
ATOM 775 O O . ALA A 1 103 ? 10.785 6.253 -5.646 1.00 94.12 103 ALA A O 1
ATOM 776 N N . ALA A 1 104 ? 12.780 5.204 -5.682 1.00 95.88 104 ALA A N 1
ATOM 777 C CA . ALA A 1 104 ? 12.314 3.974 -5.042 1.00 95.88 104 ALA A CA 1
ATOM 778 C C . ALA A 1 104 ? 11.765 4.258 -3.637 1.00 95.88 104 ALA A C 1
ATOM 780 O O . ALA A 1 104 ? 12.332 5.062 -2.894 1.00 95.88 104 ALA A O 1
ATOM 781 N N . LEU A 1 105 ? 10.698 3.561 -3.247 1.00 97.69 105 LEU A N 1
ATOM 782 C CA . LEU A 1 105 ? 10.213 3.603 -1.872 1.00 97.69 105 LEU A CA 1
ATOM 783 C C . LEU A 1 105 ? 11.059 2.667 -1.006 1.00 97.69 105 LEU A C 1
ATOM 785 O O . LEU A 1 105 ? 11.185 1.476 -1.303 1.00 97.69 105 LEU A O 1
ATOM 789 N N . SER A 1 106 ? 11.610 3.188 0.091 1.00 97.19 106 SER A N 1
ATOM 790 C CA . SER A 1 106 ? 12.386 2.391 1.043 1.00 97.19 106 SER A CA 1
ATOM 791 C C . SER A 1 106 ? 11.520 1.325 1.711 1.00 97.19 106 SER A C 1
ATOM 793 O O . SER A 1 106 ? 10.354 1.571 2.033 1.00 97.19 106 SER A O 1
ATOM 795 N N . ALA A 1 107 ? 12.097 0.149 1.950 1.00 97.62 107 ALA A N 1
ATOM 796 C CA . ALA A 1 107 ? 11.476 -0.881 2.774 1.00 97.62 107 ALA A CA 1
ATOM 797 C C . ALA A 1 107 ? 11.438 -0.457 4.253 1.00 97.62 107 ALA A C 1
ATOM 799 O O . ALA A 1 107 ? 12.329 0.248 4.728 1.00 97.62 107 ALA A O 1
ATOM 800 N N . GLY A 1 108 ? 10.408 -0.917 4.961 1.00 97.50 108 GLY A N 1
ATOM 801 C CA . GLY A 1 108 ? 10.315 -0.867 6.418 1.00 97.50 108 GLY A CA 1
ATOM 802 C C . GLY A 1 108 ? 10.312 -2.294 6.958 1.00 97.50 108 GLY A C 1
ATOM 803 O O . GLY A 1 108 ? 11.203 -3.090 6.664 1.00 97.50 108 GLY A O 1
ATOM 804 N N . THR A 1 109 ? 9.268 -2.652 7.698 1.00 97.81 109 THR A N 1
ATOM 805 C CA . THR A 1 109 ? 8.981 -4.055 8.046 1.00 97.81 109 THR A CA 1
ATOM 806 C C . THR A 1 109 ? 8.275 -4.822 6.915 1.00 97.81 109 THR A C 1
ATOM 808 O O . THR A 1 109 ? 8.154 -6.049 6.995 1.00 97.81 109 THR A O 1
ATOM 811 N N . LEU A 1 110 ? 7.828 -4.104 5.879 1.00 98.31 110 LEU A N 1
ATOM 812 C CA . LEU A 1 110 ? 7.289 -4.563 4.598 1.00 98.31 110 LEU A CA 1
ATOM 813 C C . LEU A 1 110 ? 8.212 -4.128 3.445 1.00 98.31 110 LEU A C 1
ATOM 815 O O . LEU A 1 110 ? 8.984 -3.172 3.578 1.00 98.31 110 LEU A O 1
ATOM 819 N N . GLY A 1 111 ? 8.103 -4.798 2.292 1.00 97.94 111 GLY A N 1
ATOM 820 C CA . GLY A 1 111 ? 8.954 -4.545 1.124 1.00 97.94 111 GLY A CA 1
ATOM 821 C C . GLY A 1 111 ? 8.846 -3.132 0.539 1.00 97.94 111 GLY A C 1
ATOM 822 O O . GLY A 1 111 ? 7.905 -2.384 0.817 1.00 97.94 111 GLY A O 1
ATOM 823 N N . GLY A 1 112 ? 9.853 -2.748 -0.245 1.00 97.88 112 GLY A N 1
ATOM 824 C CA . GLY A 1 112 ? 9.959 -1.445 -0.914 1.00 97.88 112 GLY A CA 1
ATOM 825 C C . GLY A 1 112 ? 9.332 -1.440 -2.309 1.00 97.88 112 GLY A C 1
ATOM 826 O O . GLY A 1 112 ? 8.452 -2.250 -2.598 1.00 97.88 112 GLY A O 1
ATOM 827 N N . SER A 1 113 ? 9.805 -0.548 -3.177 1.00 97.88 113 SER A N 1
ATOM 828 C CA . SER A 1 113 ? 9.490 -0.546 -4.613 1.00 97.88 113 SER A CA 1
ATOM 829 C C . SER A 1 113 ? 10.720 -0.224 -5.466 1.00 97.88 113 SER A C 1
ATOM 831 O O . SER A 1 113 ? 11.755 0.193 -4.946 1.00 97.88 113 SER A O 1
ATOM 833 N N . GLY A 1 114 ? 10.625 -0.431 -6.780 1.00 96.25 114 GLY A N 1
ATOM 834 C CA . GLY A 1 114 ? 11.677 -0.071 -7.734 1.00 96.25 114 GLY A CA 1
ATOM 835 C C . GLY A 1 114 ? 11.619 1.403 -8.141 1.00 96.25 114 GLY A C 1
ATOM 836 O O . GLY A 1 114 ? 10.535 1.958 -8.312 1.00 96.25 114 GLY A O 1
ATOM 837 N N . ALA A 1 115 ? 12.782 2.029 -8.336 1.00 94.69 115 ALA A N 1
ATOM 838 C CA . ALA A 1 115 ? 12.885 3.394 -8.853 1.00 94.69 115 ALA A CA 1
ATOM 839 C C . ALA A 1 115 ? 12.512 3.464 -10.341 1.00 94.69 115 ALA A C 1
ATOM 841 O O . ALA A 1 115 ? 12.746 2.514 -11.094 1.00 94.69 115 ALA A O 1
ATOM 842 N N . GLY A 1 116 ? 11.975 4.608 -10.758 1.00 91.62 116 GLY A N 1
ATOM 843 C CA . GLY A 1 116 ? 11.841 4.969 -12.163 1.00 91.62 116 GLY A CA 1
ATOM 844 C C . GLY A 1 116 ? 13.199 5.255 -12.810 1.00 91.62 116 GLY A C 1
ATOM 845 O O . GLY A 1 116 ? 14.193 5.531 -12.135 1.00 91.62 116 GLY A O 1
ATOM 846 N N . GLY A 1 117 ? 13.255 5.145 -14.134 1.00 86.50 117 GLY A N 1
ATOM 847 C CA . GLY A 1 117 ? 14.484 5.321 -14.907 1.00 86.50 117 GLY A CA 1
ATOM 848 C C . GLY A 1 117 ? 14.742 6.791 -15.212 1.00 86.50 117 GLY A C 1
ATOM 849 O O . GLY A 1 117 ? 13.802 7.566 -15.363 1.00 86.50 117 GLY A O 1
ATOM 850 N N . ASN A 1 118 ? 16.011 7.178 -15.348 1.00 79.81 118 ASN A N 1
ATOM 851 C CA . ASN A 1 118 ? 16.395 8.505 -15.840 1.00 79.81 118 ASN A CA 1
ATOM 852 C C . ASN A 1 118 ? 16.582 8.489 -17.369 1.00 79.81 118 ASN A C 1
ATOM 854 O O . ASN A 1 118 ? 16.868 7.438 -17.930 1.00 79.81 118 ASN A O 1
ATOM 858 N N . TRP A 1 119 ? 16.507 9.648 -18.031 1.00 70.81 119 TRP A N 1
ATOM 859 C CA . TRP A 1 119 ? 16.677 9.865 -19.479 1.00 70.81 119 TRP A CA 1
ATOM 860 C C . TRP A 1 119 ? 17.906 9.186 -20.104 1.00 70.81 119 TRP A C 1
ATOM 862 O O . TRP A 1 119 ? 17.876 8.785 -21.263 1.00 70.81 119 TRP A O 1
ATOM 872 N N . LEU A 1 120 ? 18.982 9.010 -19.334 1.00 66.12 120 LEU A N 1
ATOM 873 C CA . LEU A 1 120 ? 20.225 8.375 -19.791 1.00 66.12 120 LEU A CA 1
ATOM 874 C C . LEU A 1 120 ? 20.271 6.853 -19.555 1.00 66.12 120 LEU A C 1
ATOM 876 O O . LEU A 1 120 ? 21.206 6.192 -20.003 1.00 66.12 120 LEU A O 1
ATOM 880 N N . GLN A 1 121 ? 19.284 6.288 -18.855 1.00 65.81 121 GLN A N 1
ATOM 881 C CA . GLN A 1 121 ? 19.179 4.864 -18.544 1.00 65.81 121 GLN A CA 1
ATOM 882 C C . GLN A 1 121 ? 18.006 4.236 -19.301 1.00 65.81 121 GLN A C 1
ATOM 884 O O . GLN A 1 121 ? 16.845 4.407 -18.946 1.00 65.81 121 GLN A O 1
ATOM 889 N N . TYR A 1 122 ? 18.331 3.427 -20.310 1.00 63.81 122 TYR A N 1
ATOM 890 C CA . TYR A 1 122 ? 17.375 2.611 -21.074 1.00 63.81 122 TYR A CA 1
ATOM 891 C C . TYR A 1 122 ? 16.854 1.378 -20.306 1.00 63.81 122 TYR A C 1
ATOM 893 O O . TYR A 1 122 ? 16.255 0.484 -20.895 1.00 63.81 122 TYR A O 1
ATOM 901 N N . SER A 1 123 ? 17.112 1.294 -19.000 1.00 62.50 123 SER A N 1
ATOM 902 C CA . SER A 1 123 ? 16.694 0.190 -18.139 1.00 62.50 123 SER A CA 1
ATOM 903 C C . SER A 1 123 ? 16.477 0.706 -16.726 1.00 62.50 123 SER A C 1
ATOM 905 O O . SER A 1 123 ? 17.348 1.353 -16.141 1.00 62.50 123 SER A O 1
ATOM 907 N N . THR A 1 124 ? 15.322 0.373 -16.167 1.00 73.31 124 THR A N 1
ATOM 908 C CA . THR A 1 124 ? 15.077 0.415 -14.726 1.00 73.31 124 THR A CA 1
ATOM 909 C C . THR A 1 124 ? 15.497 -0.896 -14.079 1.00 73.31 124 THR A C 1
ATOM 911 O O . THR A 1 124 ? 15.685 -1.913 -14.751 1.00 73.31 124 THR A O 1
ATOM 914 N N . GLN A 1 125 ? 15.691 -0.864 -12.761 1.00 76.94 125 GLN A N 1
ATOM 915 C CA . GLN A 1 125 ? 16.098 -2.050 -12.016 1.00 76.94 125 GLN A CA 1
ATOM 916 C C . GLN A 1 125 ? 14.900 -2.996 -11.850 1.00 76.94 125 GLN A C 1
ATOM 918 O O . GLN A 1 125 ? 13.829 -2.534 -11.437 1.00 76.94 125 GLN A O 1
ATOM 923 N N . PRO A 1 126 ? 15.052 -4.299 -12.158 1.00 90.44 126 PRO A N 1
ATOM 924 C CA . PRO A 1 126 ? 14.010 -5.273 -11.879 1.00 90.44 126 PRO A CA 1
ATOM 925 C C . PRO A 1 126 ? 13.768 -5.370 -10.370 1.00 90.44 126 PRO A C 1
ATOM 927 O O . PRO A 1 126 ? 14.683 -5.203 -9.561 1.00 90.44 126 PRO A O 1
ATOM 930 N N . VAL A 1 127 ? 12.529 -5.671 -9.996 1.00 96.56 127 VAL A N 1
ATOM 931 C CA . VAL A 1 127 ? 12.130 -5.911 -8.610 1.00 96.56 127 VAL A CA 1
ATOM 932 C C . VAL A 1 127 ? 11.743 -7.376 -8.480 1.00 96.56 127 VAL A C 1
ATOM 934 O O . VAL A 1 127 ? 10.678 -7.796 -8.927 1.00 96.56 127 VAL A O 1
ATOM 937 N N . ALA A 1 128 ? 12.627 -8.158 -7.869 1.00 96.81 128 ALA A N 1
ATOM 938 C CA . ALA A 1 128 ? 12.368 -9.561 -7.582 1.00 96.81 128 ALA A CA 1
ATOM 939 C C . ALA A 1 128 ? 11.527 -9.740 -6.312 1.00 96.81 128 ALA A C 1
ATOM 941 O O . ALA A 1 128 ? 11.426 -8.831 -5.477 1.00 96.81 128 ALA A O 1
ATOM 942 N N . ASN A 1 129 ? 10.959 -10.939 -6.161 1.00 97.56 129 ASN A N 1
ATOM 943 C CA . ASN A 1 129 ? 10.097 -11.307 -5.039 1.00 97.56 129 ASN A CA 1
ATO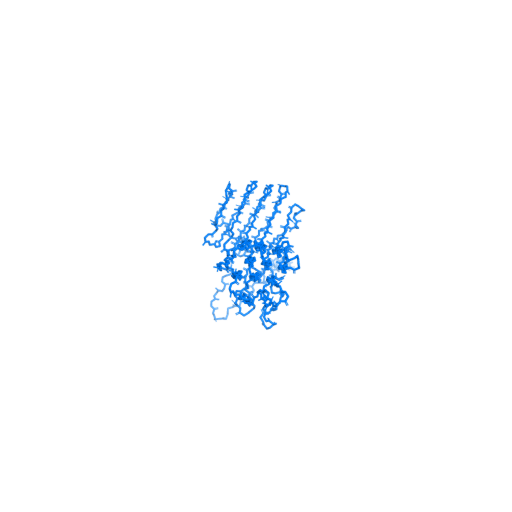M 944 C C . ASN A 1 129 ? 8.969 -10.283 -4.834 1.00 97.56 129 ASN A C 1
ATOM 946 O O . ASN A 1 129 ? 8.765 -9.767 -3.740 1.00 97.56 129 ASN A O 1
ATOM 950 N N . SER A 1 130 ? 8.292 -9.906 -5.916 1.00 97.94 130 SER A N 1
ATOM 951 C CA . SER A 1 130 ? 7.323 -8.813 -5.958 1.00 97.94 130 SER A CA 1
ATOM 952 C C . SER A 1 130 ? 5.922 -9.317 -6.277 1.00 97.94 130 SER A C 1
ATOM 954 O O . SER A 1 130 ? 5.738 -10.141 -7.161 1.00 97.94 130 SER A O 1
ATOM 956 N N . LEU A 1 131 ? 4.908 -8.791 -5.590 1.00 98.06 131 LEU A N 1
ATOM 957 C CA . LEU A 1 131 ? 3.508 -8.944 -6.019 1.00 98.06 131 LEU A CA 1
ATOM 958 C C . LEU A 1 131 ? 2.973 -7.681 -6.710 1.00 98.06 131 LEU A C 1
ATOM 960 O O . LEU A 1 131 ? 1.784 -7.594 -7.007 1.00 98.06 131 LEU A O 1
ATOM 964 N N . GLY A 1 132 ? 3.834 -6.687 -6.926 1.00 97.69 132 GLY A N 1
ATOM 965 C CA . GLY A 1 132 ? 3.500 -5.491 -7.679 1.00 97.69 132 GLY A CA 1
ATOM 966 C C . GLY A 1 132 ? 3.564 -5.706 -9.190 1.00 97.69 132 GLY A C 1
ATOM 967 O O . GLY A 1 132 ? 3.992 -6.745 -9.690 1.00 97.69 132 GLY A O 1
ATOM 968 N N . GLY A 1 133 ? 3.135 -4.688 -9.924 1.00 97.44 133 GLY A N 1
ATOM 969 C CA . GLY A 1 133 ? 3.213 -4.631 -11.372 1.00 97.44 133 GLY A CA 1
ATOM 970 C C . GLY A 1 133 ? 4.601 -4.227 -11.865 1.00 97.44 133 GLY A C 1
ATOM 971 O O . GLY A 1 133 ? 5.377 -3.557 -11.175 1.00 97.44 133 GLY A O 1
ATOM 972 N N . SER A 1 134 ? 4.897 -4.619 -13.102 1.00 96.06 134 SER A N 1
ATOM 973 C CA . SER A 1 134 ? 6.051 -4.104 -13.842 1.00 96.06 134 SER A CA 1
ATOM 974 C C . SER A 1 134 ? 5.824 -2.642 -14.239 1.00 96.06 134 SER A C 1
ATOM 976 O O . SER A 1 134 ? 4.691 -2.232 -14.492 1.00 96.06 134 SER A O 1
ATOM 978 N N . GLY A 1 135 ? 6.893 -1.852 -14.299 1.00 94.56 135 GLY A N 1
ATOM 979 C CA . GLY A 1 135 ? 6.834 -0.498 -14.842 1.00 94.56 135 GLY A CA 1
ATOM 980 C C . GLY A 1 135 ? 6.584 -0.508 -16.348 1.00 94.56 135 GLY A C 1
ATOM 981 O O . GLY A 1 135 ? 6.910 -1.477 -17.034 1.00 94.56 135 GLY A O 1
ATOM 982 N N . GLY A 1 136 ? 6.024 0.580 -16.865 1.00 92.19 136 GLY A N 1
ATOM 983 C CA . GLY A 1 136 ? 5.822 0.760 -18.294 1.00 92.19 136 GLY A CA 1
ATOM 984 C C . GLY A 1 136 ? 7.144 0.950 -19.042 1.00 92.19 136 GLY A C 1
ATOM 985 O O . GLY A 1 136 ? 8.138 1.431 -18.480 1.00 92.19 136 GLY A O 1
ATOM 986 N N . GLY A 1 137 ? 7.146 0.564 -20.315 1.00 87.81 137 GLY A N 1
ATOM 987 C CA . GLY A 1 137 ? 8.264 0.737 -21.239 1.00 87.81 137 GLY A CA 1
ATOM 988 C C . GLY A 1 137 ? 7.829 1.398 -22.546 1.00 87.81 137 GLY A C 1
ATOM 989 O O . GLY A 1 137 ? 6.645 1.636 -22.768 1.00 87.81 137 GLY A O 1
ATOM 990 N N . VAL A 1 138 ? 8.804 1.667 -23.412 1.00 76.62 138 VAL A N 1
ATOM 991 C CA . VAL A 1 138 ? 8.599 2.120 -24.800 1.00 76.62 138 VAL A CA 1
ATOM 992 C C . VAL A 1 138 ? 9.125 1.053 -25.762 1.00 76.62 138 VAL A C 1
ATOM 994 O O . VAL A 1 138 ? 9.876 0.178 -25.336 1.00 76.62 138 VAL A O 1
ATOM 997 N N . ASP A 1 139 ? 8.809 1.153 -27.057 1.00 65.56 139 ASP A N 1
ATOM 998 C CA . ASP A 1 139 ? 9.087 0.192 -28.152 1.00 65.56 139 ASP A CA 1
ATOM 999 C C . ASP A 1 139 ? 10.511 -0.419 -28.244 1.00 65.56 139 ASP A C 1
ATOM 1001 O O . ASP A 1 139 ? 10.756 -1.309 -29.058 1.00 65.56 139 ASP A O 1
ATOM 1005 N N . ARG A 1 140 ? 11.483 0.050 -27.448 1.00 52.84 140 ARG A N 1
ATOM 1006 C CA . ARG A 1 140 ? 12.875 -0.437 -27.415 1.00 52.84 140 ARG A CA 1
ATOM 1007 C C . ARG A 1 140 ? 13.399 -0.848 -26.032 1.00 52.84 140 ARG A C 1
ATOM 1009 O O . ARG A 1 140 ? 14.569 -1.211 -25.936 1.00 52.84 140 ARG A O 1
ATOM 1016 N N . GLY A 1 141 ? 12.593 -0.801 -24.972 1.00 62.16 141 GLY A N 1
ATOM 1017 C CA . GLY A 1 141 ? 13.050 -1.131 -23.621 1.00 62.16 141 GLY A CA 1
ATOM 1018 C C . GLY A 1 141 ? 11.907 -1.514 -22.693 1.00 62.16 141 GLY A C 1
ATOM 1019 O O . GLY A 1 141 ? 10.878 -0.843 -22.647 1.00 62.16 141 GLY A O 1
ATOM 1020 N N . TYR A 1 142 ? 12.103 -2.590 -21.934 1.00 73.88 142 TYR A N 1
ATOM 1021 C CA . TYR A 1 142 ? 11.1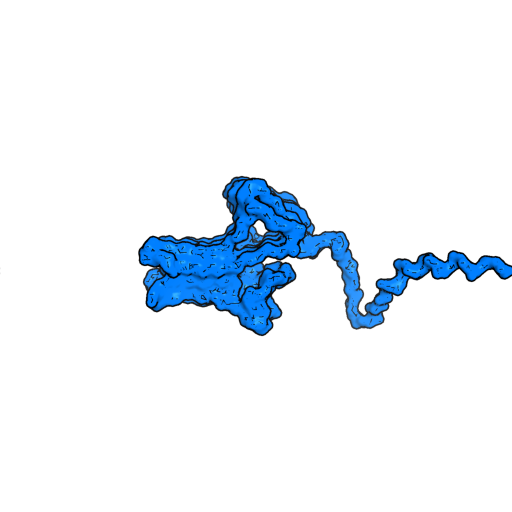75 -2.983 -20.882 1.00 73.88 142 TYR A CA 1
ATOM 1022 C C . TYR A 1 142 ? 11.305 -2.014 -19.710 1.00 73.88 142 TYR A C 1
ATOM 1024 O O . TYR A 1 142 ? 12.416 -1.743 -19.244 1.00 73.88 142 TYR A O 1
ATOM 1032 N N . GLY A 1 143 ? 10.169 -1.525 -19.211 1.00 86.94 143 GLY A N 1
ATOM 1033 C CA . GLY A 1 143 ? 10.113 -0.967 -17.868 1.00 86.94 143 GLY A CA 1
ATOM 1034 C C . GLY A 1 143 ? 10.588 -1.980 -16.831 1.00 86.94 143 GLY A C 1
ATOM 1035 O O . GLY A 1 143 ? 10.963 -3.115 -17.140 1.00 86.94 143 GLY A O 1
ATOM 1036 N N . GLY A 1 144 ? 10.588 -1.570 -15.570 1.00 92.50 144 GLY A N 1
ATOM 1037 C CA . GLY A 1 144 ? 11.171 -2.387 -14.518 1.00 92.50 144 GLY A CA 1
ATOM 1038 C C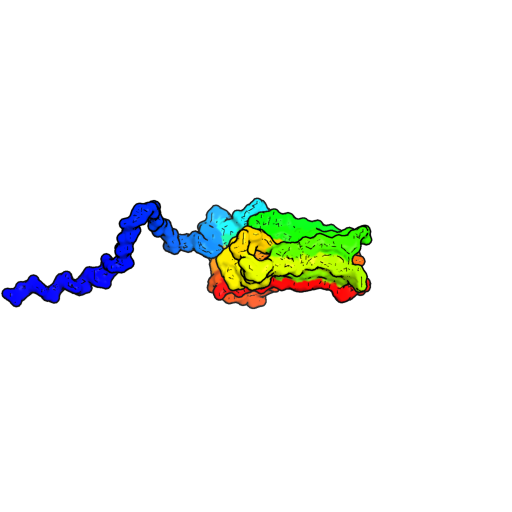 . GLY A 1 144 ? 10.357 -3.661 -14.423 1.00 92.50 144 GLY A C 1
ATOM 1039 O O . GLY A 1 144 ? 9.141 -3.587 -14.271 1.00 92.50 144 GLY A O 1
ATOM 1040 N N . VAL A 1 145 ? 10.994 -4.821 -14.547 1.00 94.31 145 VAL A N 1
ATOM 1041 C CA . VAL A 1 145 ? 10.272 -6.090 -14.450 1.00 94.31 145 VAL A CA 1
ATOM 1042 C C . VAL A 1 145 ? 10.045 -6.398 -12.977 1.00 94.31 145 VAL A C 1
ATOM 1044 O O . VAL A 1 145 ? 11.004 -6.513 -12.216 1.00 94.31 145 VAL A O 1
ATOM 1047 N N . ALA A 1 146 ? 8.783 -6.534 -12.580 1.00 96.50 146 ALA A N 1
ATOM 1048 C CA . ALA A 1 146 ? 8.408 -7.114 -11.299 1.00 96.50 146 ALA A CA 1
ATOM 1049 C C . ALA A 1 146 ? 8.235 -8.625 -11.483 1.00 96.50 146 ALA A C 1
ATOM 1051 O O . ALA A 1 146 ? 7.368 -9.057 -12.247 1.00 96.50 146 ALA A O 1
ATOM 1052 N N . SER A 1 147 ? 9.072 -9.430 -10.825 1.00 96.62 147 SER A N 1
ATOM 1053 C CA . SER A 1 147 ? 8.952 -10.889 -10.863 1.00 96.62 147 SER A CA 1
ATOM 1054 C C . SER A 1 147 ? 8.359 -11.424 -9.557 1.00 96.62 147 SER A C 1
ATOM 1056 O O . SER A 1 147 ? 8.780 -10.999 -8.475 1.00 96.62 147 SER A O 1
ATOM 1058 N N . PRO A 1 148 ? 7.389 -12.356 -9.633 1.00 96.94 148 PRO A N 1
ATOM 1059 C CA . PRO A 1 148 ? 6.765 -12.931 -8.450 1.00 96.94 148 PRO A CA 1
ATOM 1060 C C . PRO A 1 148 ? 7.769 -13.687 -7.577 1.00 96.94 148 PRO A C 1
ATOM 1062 O O . PRO A 1 148 ? 8.830 -14.081 -8.067 1.00 96.94 148 PRO A O 1
ATOM 1065 N N . PRO A 1 149 ? 7.433 -13.932 -6.296 1.00 97.06 149 PRO A N 1
ATOM 1066 C CA . PRO A 1 149 ? 8.113 -14.953 -5.509 1.00 97.06 149 PRO A CA 1
ATOM 1067 C C . PRO A 1 149 ? 8.208 -16.270 -6.284 1.00 97.06 149 PRO A C 1
ATOM 1069 O O . PRO A 1 149 ? 7.270 -16.636 -7.001 1.00 97.06 149 PRO A O 1
ATOM 1072 N N . ASP A 1 150 ? 9.310 -16.999 -6.120 1.00 96.12 150 ASP A N 1
ATOM 1073 C CA . ASP A 1 150 ? 9.473 -18.311 -6.745 1.00 96.12 150 ASP A CA 1
ATOM 1074 C C . ASP A 1 150 ? 8.396 -19.291 -6.263 1.00 96.12 150 ASP A C 1
ATOM 1076 O O . ASP A 1 150 ? 7.866 -19.182 -5.153 1.00 96.12 150 ASP A O 1
ATOM 1080 N N . ALA A 1 151 ? 8.083 -20.302 -7.077 1.00 95.19 151 ALA A N 1
ATOM 1081 C CA . ALA A 1 151 ? 7.081 -21.309 -6.722 1.00 95.19 151 ALA A CA 1
ATOM 1082 C C . ALA A 1 151 ? 7.417 -22.029 -5.400 1.00 95.19 151 ALA A C 1
ATOM 1084 O O . ALA A 1 151 ? 6.529 -22.264 -4.581 1.00 95.19 151 ALA A O 1
ATOM 1085 N N . SER A 1 152 ? 8.701 -22.310 -5.149 1.00 95.00 152 SER A N 1
ATOM 1086 C CA . SER A 1 152 ? 9.187 -22.874 -3.880 1.00 95.00 152 SER A CA 1
ATOM 1087 C C . SER A 1 152 ? 9.042 -21.920 -2.691 1.00 95.00 152 SER A C 1
ATOM 1089 O O . SER A 1 152 ? 8.983 -22.374 -1.553 1.00 95.00 152 SER A O 1
ATOM 1091 N N . ALA A 1 153 ? 8.948 -20.615 -2.947 1.00 94.31 153 ALA A N 1
ATOM 1092 C CA . ALA A 1 153 ? 8.734 -19.567 -1.954 1.00 94.31 153 ALA A CA 1
ATOM 1093 C C . ALA A 1 153 ? 7.245 -19.160 -1.831 1.00 94.31 153 ALA A C 1
ATOM 1095 O O . ALA A 1 153 ? 6.919 -18.164 -1.184 1.00 94.31 153 ALA A O 1
ATOM 1096 N N . GLY A 1 154 ? 6.323 -19.933 -2.421 1.00 92.75 154 GLY A N 1
ATOM 1097 C CA . GLY A 1 154 ? 4.871 -19.717 -2.346 1.00 92.75 154 GLY A CA 1
ATOM 1098 C C . GLY A 1 154 ? 4.255 -19.002 -3.552 1.00 92.75 154 GLY A C 1
ATOM 1099 O O . GLY A 1 154 ? 3.029 -18.889 -3.631 1.00 92.75 154 GLY A O 1
ATOM 1100 N N . GLY A 1 155 ? 5.068 -18.560 -4.515 1.00 93.81 155 GLY A N 1
ATOM 1101 C CA . GLY A 1 155 ? 4.589 -17.989 -5.770 1.00 93.81 155 GLY A CA 1
ATOM 1102 C C . GLY A 1 155 ? 3.857 -16.649 -5.630 1.00 93.81 155 GLY A C 1
ATOM 1103 O O . GLY A 1 155 ? 3.785 -16.031 -4.566 1.00 93.81 155 GLY A O 1
ATOM 1104 N N . GLY A 1 156 ? 3.186 -16.245 -6.712 1.00 91.06 156 GLY A N 1
ATOM 1105 C CA . GLY A 1 156 ? 2.316 -15.060 -6.749 1.00 91.06 156 GLY A CA 1
ATOM 1106 C C . GLY A 1 156 ? 1.072 -15.128 -5.842 1.00 91.06 156 GLY A C 1
ATOM 1107 O O . GLY A 1 156 ? 0.265 -14.203 -5.817 1.00 91.06 156 GLY A O 1
ATOM 1108 N N . GLY A 1 157 ? 0.868 -16.237 -5.125 1.00 92.38 157 GLY A N 1
ATOM 1109 C CA . GLY A 1 157 ? -0.277 -16.458 -4.241 1.00 92.38 157 GLY A CA 1
ATOM 1110 C C . GLY A 1 157 ? -0.002 -16.183 -2.764 1.00 92.38 157 GLY A C 1
ATOM 1111 O O . GLY A 1 157 ? -0.934 -16.288 -1.968 1.00 92.38 157 GLY A O 1
ATOM 1112 N N . VAL A 1 158 ? 1.234 -15.843 -2.380 1.00 93.06 158 VAL A N 1
ATOM 1113 C CA . VAL A 1 158 ? 1.643 -15.857 -0.967 1.00 93.06 158 VAL A CA 1
ATOM 1114 C C . VAL A 1 158 ? 0.814 -14.932 -0.066 1.00 93.06 158 VAL A C 1
ATOM 1116 O O . VAL A 1 158 ? 0.515 -15.295 1.065 1.00 93.06 158 VAL A O 1
ATOM 1119 N N . PHE A 1 159 ? 0.310 -13.803 -0.572 1.00 95.25 159 PHE A N 1
ATOM 1120 C CA . PHE A 1 159 ? -0.532 -12.877 0.206 1.00 95.25 159 PHE A CA 1
ATOM 1121 C C . PHE A 1 159 ? -2.036 -13.187 0.168 1.00 95.25 159 PHE A C 1
ATOM 1123 O O . PHE A 1 159 ? -2.845 -12.383 0.623 1.00 95.25 159 PHE A O 1
ATOM 1130 N N . ARG A 1 160 ? -2.448 -14.358 -0.335 1.00 94.44 160 ARG A N 1
ATOM 1131 C CA . ARG A 1 160 ? -3.853 -14.807 -0.250 1.00 94.44 160 ARG A CA 1
ATOM 1132 C C . ARG A 1 160 ? -4.211 -15.412 1.114 1.00 94.44 160 ARG A C 1
ATOM 1134 O O . ARG A 1 160 ? -5.381 -15.666 1.371 1.00 94.44 160 ARG A O 1
ATOM 1141 N N . SER A 1 161 ? -3.223 -15.631 1.985 1.00 91.75 161 SER A N 1
ATOM 1142 C CA . SER A 1 161 ? -3.412 -16.039 3.382 1.00 91.75 161 SER A CA 1
ATOM 1143 C C . SER A 1 161 ? -3.160 -14.861 4.316 1.00 91.75 161 SER A C 1
ATOM 1145 O O . SER A 1 161 ? -2.124 -14.205 4.210 1.00 91.75 161 SER A O 1
ATOM 1147 N N . ALA A 1 162 ? -4.064 -14.632 5.272 1.00 92.44 162 ALA A N 1
ATOM 1148 C CA . ALA A 1 162 ? -3.967 -13.519 6.213 1.00 92.44 162 ALA A CA 1
ATOM 1149 C C . ALA A 1 162 ? -2.646 -13.523 7.000 1.00 92.44 162 ALA A C 1
ATOM 1151 O O . ALA A 1 162 ? -2.020 -12.481 7.149 1.00 92.44 162 ALA A O 1
ATOM 1152 N N . LEU A 1 163 ? -2.169 -14.693 7.441 1.00 90.38 163 LEU A N 1
ATOM 1153 C CA . LEU A 1 163 ? -0.919 -14.796 8.206 1.00 90.38 163 LEU A CA 1
ATOM 1154 C C . LEU A 1 163 ? 0.320 -14.461 7.365 1.00 90.38 163 LEU A C 1
ATOM 1156 O O . LEU A 1 163 ? 1.271 -13.873 7.875 1.00 90.38 163 LEU A O 1
ATOM 1160 N N . GLN A 1 164 ? 0.306 -14.805 6.077 1.00 91.06 164 GLN A N 1
ATOM 1161 C CA . GLN A 1 164 ? 1.419 -14.513 5.172 1.00 91.06 164 GLN A CA 1
ATOM 1162 C C . GLN A 1 164 ? 1.392 -13.062 4.687 1.00 91.06 164 GLN A C 1
ATOM 1164 O O . GLN A 1 164 ? 2.420 -12.391 4.676 1.00 91.06 164 GLN A O 1
ATOM 1169 N N . ALA A 1 165 ? 0.209 -12.530 4.375 1.00 94.56 165 ALA A N 1
ATOM 1170 C CA . ALA A 1 165 ? 0.052 -11.106 4.106 1.00 94.56 165 ALA A CA 1
ATOM 1171 C C . ALA A 1 165 ? 0.491 -10.263 5.310 1.00 94.56 165 ALA A C 1
ATOM 1173 O O . ALA A 1 165 ? 1.189 -9.266 5.140 1.00 94.56 165 ALA A O 1
ATOM 1174 N N . LEU A 1 166 ? 0.156 -10.701 6.531 1.00 94.81 166 LEU A N 1
ATOM 1175 C CA . LEU A 1 166 ? 0.616 -10.044 7.744 1.00 94.81 166 LEU A CA 1
ATOM 1176 C C . LEU A 1 166 ? 2.134 -10.119 7.883 1.00 94.81 166 LEU A C 1
ATOM 1178 O O . LEU A 1 166 ? 2.743 -9.113 8.211 1.00 94.81 166 LEU A O 1
ATOM 1182 N N . SER A 1 167 ? 2.778 -11.254 7.607 1.00 94.44 167 SER A N 1
ATOM 1183 C CA . SER A 1 167 ? 4.243 -11.337 7.681 1.00 94.44 167 SER A CA 1
ATOM 1184 C C . SER A 1 167 ? 4.929 -10.417 6.665 1.00 94.44 167 SER A C 1
ATOM 1186 O O . SER A 1 167 ? 6.032 -9.936 6.923 1.00 94.44 167 SER A O 1
ATOM 1188 N N . GLY A 1 168 ? 4.275 -10.114 5.540 1.00 95.88 168 GLY A N 1
ATOM 1189 C CA . GLY A 1 168 ? 4.860 -9.326 4.460 1.00 95.88 168 GLY A CA 1
ATOM 1190 C C . GLY A 1 168 ? 5.963 -10.078 3.705 1.00 95.88 168 GLY A C 1
ATOM 1191 O O . GLY A 1 168 ? 6.793 -9.446 3.047 1.00 95.88 168 GLY A O 1
ATOM 1192 N N . ARG A 1 169 ? 6.025 -11.406 3.858 1.00 97.00 169 ARG A N 1
ATOM 1193 C CA . ARG A 1 169 ? 7.133 -12.250 3.407 1.00 97.00 169 ARG A CA 1
ATOM 1194 C C . ARG A 1 169 ? 6.657 -13.433 2.573 1.00 97.00 169 ARG A C 1
ATOM 1196 O O . ARG A 1 169 ? 5.525 -13.891 2.709 1.00 97.00 169 ARG A O 1
ATOM 1203 N N . SER A 1 170 ? 7.545 -13.916 1.715 1.00 96.06 170 SER A N 1
ATOM 1204 C CA . SER A 1 170 ? 7.422 -15.197 1.027 1.00 96.06 170 SER A CA 1
ATOM 1205 C C . SER A 1 170 ? 7.702 -16.360 1.993 1.00 96.06 170 SER A C 1
ATOM 1207 O O . SER A 1 170 ? 8.147 -16.150 3.124 1.00 96.06 170 SER A O 1
ATOM 1209 N N . LEU A 1 171 ? 7.430 -17.604 1.579 1.00 94.56 171 LEU A N 1
ATOM 1210 C CA . LEU A 1 171 ? 7.572 -18.789 2.445 1.00 94.56 171 LEU A CA 1
ATOM 1211 C C . LEU A 1 171 ? 9.024 -19.094 2.848 1.00 94.56 171 LEU A C 1
ATOM 1213 O O . LEU A 1 171 ? 9.251 -19.773 3.845 1.00 94.56 171 LEU A O 1
ATOM 1217 N N . ASP A 1 172 ? 9.996 -18.574 2.104 1.00 94.19 172 ASP A N 1
ATOM 1218 C CA . ASP A 1 172 ? 11.425 -18.604 2.437 1.00 94.19 172 ASP A CA 1
ATOM 1219 C C . ASP A 1 172 ? 11.850 -17.474 3.399 1.00 94.19 172 ASP A C 1
ATOM 1221 O O . ASP A 1 172 ? 13.013 -17.379 3.788 1.00 94.19 172 ASP A O 1
A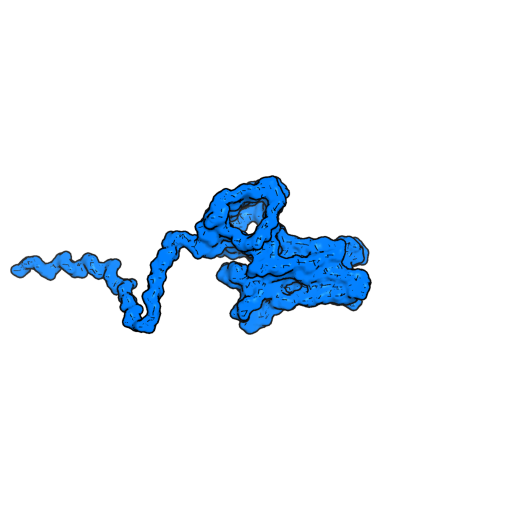TOM 1225 N N . GLY A 1 173 ? 10.911 -16.614 3.805 1.00 94.75 173 GLY A N 1
ATOM 1226 C CA . GLY A 1 173 ? 11.129 -15.512 4.734 1.00 94.75 173 GLY A CA 1
ATOM 1227 C C . GLY A 1 173 ? 11.630 -14.216 4.093 1.00 94.75 173 GLY A C 1
ATOM 1228 O O . GLY A 1 173 ? 11.817 -13.235 4.822 1.00 94.75 173 GLY A O 1
ATOM 1229 N N . ALA A 1 174 ? 11.826 -14.147 2.773 1.00 96.25 174 ALA A N 1
ATOM 1230 C CA . ALA A 1 174 ? 12.213 -12.904 2.105 1.00 96.25 174 ALA A CA 1
ATOM 1231 C C . ALA A 1 174 ? 11.052 -11.892 2.080 1.00 96.25 174 ALA A C 1
ATOM 1233 O O . ALA A 1 174 ? 9.886 -12.270 2.020 1.00 96.25 174 ALA A O 1
ATOM 1234 N N . LEU A 1 175 ? 11.348 -10.588 2.150 1.00 97.00 175 LEU A N 1
ATOM 1235 C CA . LEU A 1 175 ? 10.308 -9.560 2.022 1.00 97.00 175 LEU A CA 1
ATOM 1236 C C . LEU A 1 175 ? 9.713 -9.590 0.619 1.00 97.00 175 LEU A C 1
ATOM 1238 O O . LEU A 1 175 ? 10.455 -9.607 -0.364 1.00 97.00 175 LEU A O 1
ATOM 1242 N N . VAL A 1 176 ? 8.388 -9.528 0.546 1.00 98.12 176 VAL A N 1
ATOM 1243 C CA . VAL A 1 176 ? 7.685 -9.340 -0.719 1.00 98.12 176 VAL A CA 1
ATOM 1244 C C . VAL A 1 176 ? 7.627 -7.851 -1.029 1.00 98.12 176 VAL A C 1
ATOM 1246 O O . VAL A 1 176 ? 7.187 -7.054 -0.198 1.00 98.12 176 VAL A O 1
ATOM 1249 N N . ASN A 1 177 ? 8.085 -7.477 -2.218 1.00 98.38 177 ASN A N 1
ATOM 1250 C CA . ASN A 1 177 ? 8.173 -6.097 -2.677 1.00 98.38 177 ASN A CA 1
ATOM 1251 C C . ASN A 1 177 ? 6.908 -5.636 -3.416 1.00 98.38 177 ASN A C 1
ATOM 1253 O O . ASN A 1 177 ? 6.086 -6.437 -3.868 1.00 98.38 177 ASN A O 1
ATOM 1257 N N . GLY A 1 178 ? 6.781 -4.314 -3.535 1.00 98.19 178 GLY A N 1
ATOM 1258 C CA . GLY A 1 178 ? 5.815 -3.640 -4.392 1.00 98.19 178 GLY A CA 1
ATOM 1259 C C . GLY A 1 178 ? 6.275 -3.576 -5.850 1.00 98.19 178 GLY A C 1
ATOM 1260 O O . GLY A 1 178 ? 7.112 -4.364 -6.287 1.00 98.19 178 GLY A O 1
ATOM 1261 N N . GLY A 1 179 ? 5.716 -2.641 -6.610 1.00 97.94 179 GLY A N 1
ATOM 1262 C CA . GLY A 1 179 ? 5.922 -2.520 -8.049 1.00 97.94 179 GLY A CA 1
ATOM 1263 C C . GLY A 1 179 ? 7.328 -2.085 -8.445 1.00 97.94 179 GLY A C 1
ATOM 1264 O O . GLY A 1 179 ? 8.111 -1.568 -7.642 1.00 97.94 179 GLY A O 1
ATOM 1265 N N . ALA A 1 180 ? 7.628 -2.250 -9.725 1.00 96.88 180 ALA A N 1
ATOM 1266 C CA . ALA A 1 180 ? 8.854 -1.768 -10.347 1.00 96.88 180 ALA A CA 1
ATOM 1267 C C . ALA A 1 180 ? 8.640 -0.413 -11.048 1.00 96.88 180 ALA A C 1
ATOM 1269 O O . ALA A 1 180 ? 7.513 -0.047 -11.366 1.00 96.88 180 ALA A O 1
ATOM 1270 N N . GLY A 1 181 ? 9.701 0.365 -11.278 1.00 94.75 181 GLY A N 1
ATOM 1271 C CA . GLY A 1 181 ? 9.580 1.695 -11.892 1.00 94.75 181 GLY A CA 1
ATOM 1272 C C . GLY A 1 181 ? 9.542 1.679 -13.422 1.00 94.75 181 GLY A C 1
ATOM 1273 O O . GLY A 1 181 ? 10.101 0.784 -14.064 1.00 94.75 181 GLY A O 1
ATOM 1274 N N . GLY A 1 182 ? 8.892 2.684 -14.009 1.00 92.81 182 GLY A N 1
ATOM 1275 C CA . GLY A 1 182 ? 8.815 2.878 -15.459 1.00 92.81 182 GLY A CA 1
ATOM 1276 C C . GLY A 1 182 ? 10.089 3.499 -16.038 1.00 92.81 182 GLY A C 1
ATOM 1277 O O . GLY A 1 182 ? 10.819 4.212 -15.343 1.00 92.81 182 GLY A O 1
ATOM 1278 N N . ILE A 1 183 ? 10.368 3.253 -17.320 1.00 89.50 183 ILE A N 1
ATOM 1279 C CA . ILE A 1 183 ? 11.446 3.958 -18.035 1.00 89.50 183 ILE A CA 1
ATOM 1280 C C . ILE A 1 183 ? 11.090 5.449 -18.141 1.00 89.50 183 ILE A C 1
ATOM 1282 O O . ILE A 1 183 ? 9.973 5.792 -18.522 1.00 89.50 183 ILE A O 1
ATOM 1286 N N . TYR A 1 184 ? 12.036 6.338 -17.813 1.00 85.12 184 TYR A N 1
ATOM 1287 C CA . TYR A 1 184 ? 11.813 7.798 -17.802 1.00 85.12 184 TYR A CA 1
ATOM 1288 C C . TYR A 1 184 ? 10.607 8.190 -16.932 1.00 85.12 184 TYR A C 1
ATOM 1290 O O . TYR A 1 184 ? 9.800 9.052 -17.277 1.00 85.12 184 TYR A O 1
ATOM 1298 N N . GLY A 1 185 ? 10.423 7.448 -15.843 1.00 89.50 185 GLY A N 1
ATOM 1299 C CA . GLY A 1 185 ? 9.100 7.186 -15.307 1.00 89.50 185 GLY A CA 1
ATOM 1300 C C . GLY A 1 185 ? 8.959 7.363 -13.811 1.00 89.50 185 GLY A C 1
ATOM 1301 O O . GLY A 1 185 ? 9.920 7.651 -13.092 1.00 89.50 185 GLY A O 1
ATOM 1302 N N . GLY A 1 186 ? 7.731 7.170 -13.344 1.00 93.44 186 GLY A N 1
ATOM 1303 C CA . GLY A 1 186 ? 7.452 7.063 -11.920 1.00 93.44 186 GLY A CA 1
ATOM 1304 C C . GLY A 1 186 ? 8.016 5.770 -11.327 1.00 93.44 186 GLY A C 1
ATOM 1305 O O . GLY A 1 186 ? 8.273 4.787 -12.034 1.00 93.44 186 GLY A O 1
ATOM 1306 N N . SER A 1 187 ? 8.224 5.760 -10.012 1.00 95.56 187 SER A N 1
ATOM 1307 C CA . SER A 1 187 ? 8.589 4.542 -9.289 1.00 95.56 187 SER A CA 1
ATOM 1308 C C . SER A 1 187 ? 7.391 3.624 -9.111 1.00 95.56 187 SER A C 1
ATOM 1310 O O . SER A 1 187 ? 6.239 4.025 -9.269 1.00 95.56 187 SER A O 1
ATOM 1312 N N . GLY A 1 188 ? 7.654 2.365 -8.779 1.00 97.38 188 GLY A N 1
ATOM 1313 C CA . GLY A 1 188 ? 6.577 1.446 -8.451 1.00 97.38 188 GLY A CA 1
ATOM 1314 C C . GLY A 1 188 ? 5.880 1.804 -7.135 1.00 97.38 188 GLY A C 1
ATOM 1315 O O . GLY A 1 188 ? 6.476 2.418 -6.244 1.00 97.38 188 GLY A O 1
ATOM 1316 N N . GLY A 1 189 ? 4.626 1.378 -6.992 1.00 98.38 189 GLY A N 1
ATOM 1317 C CA . GLY A 1 189 ? 3.886 1.464 -5.735 1.00 98.38 189 GLY A CA 1
ATOM 1318 C C . GLY A 1 189 ? 4.476 0.545 -4.665 1.00 98.38 189 GLY A C 1
ATOM 1319 O O . GLY A 1 189 ? 5.062 -0.489 -4.978 1.00 98.38 189 GLY A O 1
ATOM 1320 N N . GLY A 1 190 ? 4.347 0.906 -3.391 1.00 98.38 190 GLY A N 1
ATOM 1321 C CA . GLY A 1 190 ? 4.896 0.122 -2.283 1.00 98.38 190 GLY A CA 1
ATOM 1322 C C . GLY A 1 190 ? 4.007 -1.045 -1.849 1.00 98.38 190 GLY A C 1
ATOM 1323 O O . GLY A 1 190 ? 3.141 -1.521 -2.573 1.00 98.38 190 GLY A O 1
ATOM 1324 N N . VAL A 1 191 ? 4.217 -1.502 -0.619 1.00 98.75 191 VAL A N 1
ATOM 1325 C CA . VAL A 1 191 ? 3.388 -2.515 0.053 1.00 98.75 191 VAL A CA 1
ATOM 1326 C C . VAL A 1 191 ? 2.633 -1.875 1.214 1.00 98.75 191 VAL A C 1
ATOM 1328 O O . VAL A 1 191 ? 3.257 -1.244 2.074 1.00 98.75 191 VAL A O 1
ATOM 1331 N N . VAL A 1 192 ? 1.314 -2.050 1.244 1.00 98.75 192 VAL A N 1
ATOM 1332 C CA . VAL A 1 192 ? 0.411 -1.632 2.320 1.00 98.75 192 VAL A CA 1
ATOM 1333 C C . VAL A 1 192 ? -0.291 -2.863 2.876 1.00 98.75 192 VAL A C 1
ATOM 1335 O O . VAL A 1 192 ? -0.983 -3.571 2.146 1.00 98.75 192 VAL A O 1
ATOM 1338 N N . VAL A 1 193 ? -0.128 -3.096 4.178 1.00 98.56 193 VAL A N 1
ATOM 1339 C CA . VAL A 1 193 ? -0.850 -4.136 4.917 1.00 98.56 193 VAL A CA 1
ATOM 1340 C C . VAL A 1 193 ? -1.565 -3.480 6.088 1.00 98.56 193 VAL A C 1
ATOM 1342 O O . VAL A 1 193 ? -0.929 -2.887 6.964 1.00 98.56 193 VAL A O 1
ATOM 1345 N N . VAL A 1 194 ? -2.889 -3.591 6.083 1.00 98.69 194 VAL A N 1
ATOM 1346 C CA . VAL A 1 194 ? -3.763 -3.118 7.156 1.00 98.69 194 VAL A CA 1
ATOM 1347 C C . VAL A 1 194 ? -4.466 -4.323 7.760 1.00 98.69 194 VAL A C 1
ATOM 1349 O O . VAL A 1 194 ? -5.143 -5.061 7.050 1.00 98.69 194 VAL A O 1
ATOM 1352 N N . ALA A 1 195 ? -4.334 -4.512 9.066 1.00 98.38 195 ALA A N 1
ATOM 1353 C CA . ALA A 1 195 ? -5.082 -5.505 9.815 1.00 98.38 195 ALA A CA 1
ATOM 1354 C C . ALA A 1 195 ? -5.976 -4.793 10.831 1.00 98.38 195 ALA A C 1
ATOM 1356 O O . ALA A 1 195 ? -5.504 -4.329 11.865 1.00 98.38 195 ALA A O 1
ATOM 1357 N N . ALA A 1 196 ? -7.268 -4.696 10.531 1.00 98.12 196 ALA A N 1
ATOM 1358 C CA . ALA A 1 196 ? -8.238 -3.985 11.355 1.00 98.12 196 ALA A CA 1
ATOM 1359 C C . ALA A 1 196 ? -9.434 -4.884 11.651 1.00 98.12 196 ALA A C 1
ATOM 1361 O O . ALA A 1 196 ? -10.044 -5.403 10.714 1.00 98.12 196 ALA A O 1
ATOM 1362 N N . ARG A 1 197 ? -9.810 -5.047 12.927 1.00 97.12 197 ARG A N 1
ATOM 1363 C CA . ARG A 1 197 ? -10.951 -5.910 13.285 1.00 97.12 197 ARG A CA 1
ATOM 1364 C C . ARG A 1 197 ? -12.212 -5.474 12.540 1.00 97.12 197 ARG A C 1
ATOM 1366 O O . ARG A 1 197 ? -12.840 -6.299 11.886 1.00 97.12 197 ARG A O 1
ATOM 1373 N N . ALA A 1 198 ? -12.528 -4.183 12.574 1.00 97.56 198 ALA A N 1
ATOM 1374 C CA . ALA A 1 198 ? -13.614 -3.597 11.798 1.00 97.56 198 ALA A CA 1
ATOM 1375 C C . ALA A 1 198 ? -13.124 -2.424 10.944 1.00 97.56 198 ALA A C 1
ATOM 1377 O O . ALA A 1 198 ? -12.290 -1.634 11.389 1.00 97.56 198 ALA A O 1
ATOM 1378 N N . VAL A 1 199 ? -13.677 -2.290 9.735 1.00 98.56 199 VAL A N 1
ATOM 1379 C CA . VAL A 1 199 ? -13.441 -1.141 8.854 1.00 98.56 199 VAL A CA 1
ATOM 1380 C C . VAL A 1 199 ? -14.765 -0.436 8.578 1.00 98.56 199 VAL A C 1
ATOM 1382 O O . VAL A 1 199 ? -15.717 -1.046 8.097 1.00 98.56 199 VAL A O 1
ATOM 1385 N N . VAL A 1 200 ? -14.815 0.862 8.866 1.00 98.50 200 VAL A N 1
ATOM 1386 C CA . VAL A 1 200 ? -15.974 1.728 8.629 1.00 98.50 200 VAL A CA 1
ATOM 1387 C C . VAL A 1 200 ? -15.555 2.870 7.715 1.00 98.50 200 VAL A C 1
ATOM 1389 O O . VAL A 1 200 ? -14.507 3.484 7.916 1.00 98.50 200 VAL A O 1
ATOM 1392 N N . VAL A 1 201 ? -16.381 3.170 6.712 1.00 98.50 201 VAL A N 1
ATOM 1393 C CA . VAL A 1 201 ? -16.154 4.292 5.794 1.00 98.50 201 VAL A CA 1
ATOM 1394 C C . VAL A 1 201 ? -17.357 5.225 5.793 1.00 98.50 201 VAL A C 1
ATOM 1396 O O . VAL A 1 201 ? -18.485 4.787 5.573 1.00 98.50 201 VAL A O 1
ATOM 1399 N N . ASN A 1 202 ? -17.098 6.517 5.999 1.00 97.56 202 ASN A N 1
ATOM 1400 C CA . ASN A 1 202 ? -18.092 7.586 5.961 1.00 97.56 202 ASN A CA 1
ATOM 1401 C C . ASN A 1 202 ? -17.899 8.420 4.685 1.00 97.56 202 ASN A C 1
ATOM 1403 O O . ASN A 1 202 ? -17.153 9.400 4.680 1.00 97.56 202 ASN A O 1
ATOM 1407 N N . GLY A 1 203 ? -18.570 8.030 3.600 1.00 96.69 203 GLY A N 1
ATOM 1408 C CA . GLY A 1 203 ? -18.364 8.592 2.261 1.00 96.69 203 GLY A CA 1
ATOM 1409 C C . GLY A 1 203 ? -17.447 7.700 1.429 1.00 96.69 203 GLY A C 1
ATOM 1410 O O . GLY A 1 203 ? -17.622 6.486 1.439 1.00 96.69 203 GLY A O 1
ATOM 1411 N N . ASP A 1 204 ? -16.476 8.297 0.738 1.00 97.94 204 ASP A N 1
ATOM 1412 C CA . ASP A 1 204 ? -15.508 7.573 -0.092 1.00 97.94 204 ASP A CA 1
ATOM 1413 C C . ASP A 1 204 ? -14.118 7.602 0.545 1.00 97.94 204 ASP A C 1
ATOM 1415 O O . ASP A 1 204 ? -13.698 8.639 1.051 1.00 97.94 204 ASP A O 1
ATOM 1419 N N . ALA A 1 205 ? -13.376 6.502 0.488 1.00 98.75 205 ALA A N 1
ATOM 1420 C CA . ALA A 1 205 ? -12.001 6.416 0.972 1.00 98.75 205 ALA A CA 1
ATOM 1421 C C . ALA A 1 205 ? -11.157 5.498 0.083 1.00 98.75 205 ALA A C 1
ATOM 1423 O O . ALA A 1 205 ? -11.671 4.703 -0.708 1.00 98.75 205 ALA A O 1
ATOM 1424 N N . THR A 1 206 ? -9.833 5.604 0.184 1.00 98.81 206 THR A N 1
ATOM 1425 C CA . THR A 1 206 ? -8.921 4.784 -0.625 1.00 98.81 206 THR A CA 1
ATOM 1426 C C . THR A 1 206 ? -7.748 4.260 0.191 1.00 98.81 206 THR A C 1
ATOM 1428 O O . THR A 1 206 ? -7.065 5.017 0.872 1.00 98.81 206 THR A O 1
ATOM 1431 N N . ILE A 1 207 ? -7.460 2.968 0.059 1.00 98.88 207 ILE A N 1
ATOM 1432 C CA . ILE A 1 207 ? -6.185 2.385 0.484 1.00 98.88 207 ILE A CA 1
ATOM 1433 C C . ILE A 1 207 ? -5.419 2.041 -0.786 1.00 98.88 207 ILE A C 1
ATOM 1435 O O . ILE A 1 207 ? -5.920 1.281 -1.621 1.00 98.88 207 ILE A O 1
ATOM 1439 N N . SER A 1 208 ? -4.242 2.633 -0.970 1.00 98.88 208 SER A N 1
ATOM 1440 C CA . SER A 1 208 ? -3.524 2.521 -2.234 1.00 98.88 208 SER A CA 1
ATOM 1441 C C . SER A 1 208 ? -2.027 2.308 -2.118 1.00 98.88 208 SER A C 1
ATOM 1443 O O . SER A 1 208 ? -1.361 2.749 -1.182 1.00 98.88 208 SER A O 1
ATOM 1445 N N . ALA A 1 209 ? -1.519 1.641 -3.141 1.00 98.69 209 ALA A N 1
ATOM 1446 C CA . ALA A 1 209 ? -0.119 1.576 -3.491 1.00 98.69 209 ALA A CA 1
ATOM 1447 C C . ALA A 1 209 ? -0.023 1.656 -5.017 1.00 98.69 209 ALA A C 1
ATOM 1449 O O . ALA A 1 209 ? 0.388 0.709 -5.670 1.00 98.69 209 ALA A O 1
ATOM 1450 N N . ASN A 1 210 ? -0.506 2.739 -5.615 1.00 98.75 210 ASN A N 1
ATOM 1451 C CA . ASN A 1 210 ? -0.440 2.921 -7.062 1.00 98.75 210 ASN A CA 1
ATOM 1452 C C . ASN A 1 210 ? 1.004 3.180 -7.511 1.00 98.75 210 ASN A C 1
ATOM 1454 O O . ASN A 1 210 ? 1.817 3.647 -6.722 1.00 98.75 210 ASN A O 1
ATOM 1458 N N . GLY A 1 211 ? 1.331 2.898 -8.768 1.00 98.00 211 GLY A N 1
ATOM 1459 C CA . GLY A 1 211 ? 2.585 3.339 -9.368 1.00 98.00 211 GLY A CA 1
ATOM 1460 C C . GLY A 1 211 ? 2.623 4.857 -9.549 1.00 98.00 211 GLY A C 1
ATOM 1461 O O . GLY A 1 211 ? 1.583 5.501 -9.694 1.00 98.00 211 GLY A O 1
ATOM 1462 N N . GLY A 1 212 ? 3.828 5.418 -9.533 1.00 96.25 212 GLY A N 1
ATOM 1463 C CA . GLY A 1 212 ? 4.061 6.828 -9.811 1.00 96.25 212 GLY A CA 1
ATOM 1464 C C . GLY A 1 212 ? 3.780 7.165 -11.272 1.00 96.25 212 GLY A C 1
ATOM 1465 O O . GLY A 1 212 ? 4.016 6.355 -12.173 1.00 96.25 212 GLY A O 1
ATOM 1466 N N . GLN A 1 213 ? 3.289 8.371 -11.501 1.00 94.06 213 GLN A N 1
ATOM 1467 C CA . GLN A 1 213 ? 2.984 8.913 -12.818 1.00 94.06 213 GLN A CA 1
ATOM 1468 C C . GLN A 1 213 ? 4.260 9.343 -13.543 1.00 94.06 213 GLN A C 1
ATOM 1470 O O . GLN A 1 213 ? 5.317 9.542 -12.934 1.00 94.06 213 GLN A O 1
ATOM 1475 N N . SER A 1 214 ? 4.168 9.519 -14.859 1.00 86.62 214 SER A N 1
ATOM 1476 C CA . SER A 1 214 ? 5.262 10.092 -15.638 1.00 86.62 214 SER A CA 1
ATOM 1477 C C . SER A 1 214 ? 5.037 11.549 -16.044 1.00 86.62 214 SER A C 1
ATOM 1479 O O . SER A 1 214 ? 3.915 11.982 -16.290 1.00 86.62 214 SER A O 1
ATOM 1481 N N . VAL A 1 215 ? 6.142 12.288 -16.195 1.00 71.88 215 VAL A N 1
ATOM 1482 C CA . VAL A 1 215 ? 6.206 13.590 -16.869 1.00 71.88 215 VAL A CA 1
ATOM 1483 C C . VAL A 1 215 ? 7.115 13.430 -18.098 1.00 71.88 215 VAL A C 1
ATOM 1485 O O . VAL A 1 215 ? 8.287 13.794 -18.074 1.00 71.88 215 VAL A O 1
ATOM 1488 N N . GLY A 1 216 ? 6.593 12.808 -19.162 1.00 72.81 216 GLY A N 1
ATOM 1489 C CA . GLY A 1 216 ? 7.312 12.622 -20.439 1.00 72.81 216 GLY A CA 1
ATOM 1490 C C . GLY A 1 216 ? 7.877 11.219 -20.723 1.00 72.81 216 GLY A C 1
ATOM 1491 O O . GLY A 1 216 ? 8.701 11.072 -21.620 1.00 72.81 216 GLY A O 1
ATOM 1492 N N . GLY A 1 217 ? 7.446 10.195 -19.988 1.00 83.75 217 GLY A N 1
ATOM 1493 C CA . GLY A 1 217 ? 7.881 8.803 -20.133 1.00 83.75 217 GLY A CA 1
ATOM 1494 C C . GLY A 1 217 ? 6.830 7.797 -19.658 1.00 83.75 217 GLY A C 1
ATOM 1495 O O . GLY A 1 217 ? 5.636 8.015 -19.844 1.00 83.75 217 GLY A O 1
ATOM 1496 N N . CYS A 1 218 ? 7.264 6.710 -19.019 1.00 90.75 218 CYS A N 1
ATOM 1497 C CA . CYS A 1 218 ? 6.398 5.576 -18.684 1.00 90.75 218 CYS A CA 1
ATOM 1498 C C . CYS A 1 218 ? 5.948 5.579 -17.218 1.00 90.75 218 CYS A C 1
ATOM 1500 O O . CYS A 1 218 ? 6.688 5.996 -16.327 1.00 90.75 218 CYS A O 1
ATOM 1502 N N . GLY A 1 219 ? 4.762 5.059 -16.929 1.00 93.44 219 GLY A N 1
ATOM 1503 C CA . GLY A 1 219 ? 4.270 4.954 -15.558 1.00 93.44 219 GLY A CA 1
ATOM 1504 C C . GLY A 1 219 ? 4.956 3.848 -14.749 1.00 93.44 219 GLY A C 1
ATOM 1505 O O . GLY A 1 219 ? 5.398 2.831 -15.288 1.00 93.44 219 GLY A O 1
ATOM 1506 N N . GLY A 1 220 ? 5.051 4.027 -13.433 1.00 95.50 220 GLY A N 1
ATOM 1507 C CA . GLY A 1 220 ? 5.517 2.987 -12.517 1.00 95.50 220 GLY A CA 1
ATOM 1508 C C . GLY A 1 220 ? 4.495 1.862 -12.358 1.00 95.50 220 GLY A C 1
ATOM 1509 O O . GLY A 1 220 ? 3.296 2.072 -12.497 1.00 95.50 220 GLY A O 1
ATOM 1510 N N . GLY A 1 221 ? 4.940 0.651 -12.051 1.00 97.19 221 GLY A N 1
ATOM 1511 C CA . GLY A 1 221 ? 4.055 -0.474 -11.773 1.00 97.19 221 GLY A CA 1
ATOM 1512 C C . GLY A 1 221 ? 3.325 -0.321 -10.438 1.00 97.19 221 GLY A C 1
ATOM 1513 O O . GLY A 1 221 ? 3.848 0.253 -9.482 1.00 97.19 221 GLY A O 1
ATOM 1514 N N . GLY A 1 222 ? 2.108 -0.844 -10.355 1.00 98.31 222 GLY A N 1
ATOM 1515 C CA . GLY A 1 222 ? 1.318 -0.867 -9.131 1.00 98.31 222 GLY A CA 1
ATOM 1516 C C . GLY A 1 222 ? 1.987 -1.671 -8.017 1.00 98.31 222 GLY A C 1
ATOM 1517 O O . GLY A 1 222 ? 2.816 -2.539 -8.253 1.00 98.31 222 GLY A O 1
ATOM 1518 N N . GLY A 1 223 ? 1.647 -1.371 -6.777 1.00 98.56 223 GLY A N 1
ATOM 1519 C CA . GLY A 1 223 ? 2.183 -2.002 -5.581 1.00 98.56 223 GLY A CA 1
ATOM 1520 C C . GLY A 1 223 ? 1.329 -3.157 -5.077 1.00 98.56 223 GLY A C 1
ATOM 1521 O O . GLY A 1 223 ? 0.763 -3.934 -5.841 1.00 98.56 223 GLY A O 1
ATOM 1522 N N . VAL A 1 224 ? 1.251 -3.278 -3.757 1.00 98.75 224 VAL A N 1
ATOM 1523 C CA . VAL A 1 224 ? 0.531 -4.347 -3.066 1.00 98.75 224 VAL A CA 1
ATOM 1524 C C . VAL A 1 224 ? -0.334 -3.728 -1.978 1.00 98.75 224 VAL A C 1
ATOM 1526 O O . VAL A 1 224 ? 0.179 -3.007 -1.123 1.00 98.75 224 VAL A O 1
ATOM 1529 N N . VAL A 1 225 ? -1.632 -4.023 -1.978 1.00 98.75 225 VAL A N 1
ATOM 1530 C CA . VAL A 1 225 ? -2.574 -3.572 -0.944 1.00 98.75 225 VAL A CA 1
ATOM 1531 C C . VAL A 1 225 ? -3.326 -4.763 -0.376 1.00 98.75 225 VAL A C 1
ATOM 1533 O O . VAL A 1 225 ? -4.116 -5.393 -1.074 1.00 98.75 225 VAL A O 1
ATOM 1536 N N . VAL A 1 226 ? -3.133 -5.051 0.907 1.00 98.56 226 VAL A N 1
ATOM 1537 C CA . VAL A 1 226 ? -3.897 -6.091 1.600 1.00 98.56 226 VAL A CA 1
ATOM 1538 C C . VAL A 1 226 ? -4.593 -5.509 2.815 1.00 98.56 226 VAL A C 1
ATOM 1540 O O . VAL A 1 226 ? -3.964 -4.859 3.652 1.00 98.56 226 VAL A O 1
ATOM 1543 N N . VAL A 1 227 ? -5.892 -5.777 2.917 1.00 98.62 227 VAL A N 1
ATOM 1544 C CA . VAL A 1 227 ? -6.678 -5.504 4.118 1.00 98.62 227 VAL A CA 1
ATOM 1545 C C . VAL A 1 227 ? -7.148 -6.823 4.707 1.00 98.62 227 VAL A C 1
ATOM 1547 O O . VAL A 1 227 ? -7.746 -7.642 4.014 1.00 98.62 227 VAL A O 1
ATOM 1550 N N . ILE A 1 228 ? -6.858 -7.014 5.987 1.00 98.31 228 ILE A N 1
ATOM 1551 C CA . ILE A 1 228 ? -7.242 -8.170 6.786 1.00 98.31 228 ILE A CA 1
ATOM 1552 C C . ILE A 1 228 ? -8.246 -7.685 7.826 1.00 98.31 228 ILE A C 1
ATOM 1554 O O . ILE A 1 228 ? -7.945 -6.771 8.597 1.00 98.31 228 ILE A O 1
ATOM 1558 N N . THR A 1 229 ? -9.439 -8.268 7.855 1.00 97.44 229 THR A N 1
ATOM 1559 C CA . THR A 1 229 ? -10.527 -7.796 8.717 1.00 97.44 229 THR A CA 1
ATOM 1560 C C . THR A 1 229 ? -11.523 -8.905 9.053 1.00 97.44 229 THR A C 1
ATOM 1562 O O . THR A 1 229 ? -11.350 -10.032 8.613 1.00 97.44 229 THR A O 1
ATOM 1565 N N . THR A 1 230 ? -12.549 -8.600 9.852 1.00 95.81 230 THR A N 1
ATOM 1566 C CA . THR A 1 230 ? -13.734 -9.459 10.043 1.00 95.81 230 THR A CA 1
ATOM 1567 C C . THR A 1 230 ? -15.000 -8.836 9.447 1.00 95.81 230 THR A C 1
ATOM 1569 O O . THR A 1 230 ? -16.118 -9.197 9.822 1.00 95.81 230 THR A O 1
ATOM 1572 N N . THR A 1 231 ? -14.847 -7.815 8.600 1.00 94.81 231 THR A N 1
ATOM 1573 C CA . THR A 1 231 ? -15.957 -7.082 7.982 1.00 94.81 231 THR A CA 1
ATOM 1574 C C . THR A 1 231 ? -15.924 -7.218 6.464 1.00 94.81 231 THR A C 1
ATOM 1576 O O . THR A 1 231 ? -14.866 -7.354 5.851 1.00 94.81 231 THR A O 1
ATOM 1579 N N . ALA A 1 232 ? -17.095 -7.194 5.824 1.00 97.25 232 ALA A N 1
ATOM 1580 C CA . ALA A 1 232 ? -17.158 -7.086 4.369 1.00 97.25 232 ALA A CA 1
ATOM 1581 C C . ALA A 1 232 ? -16.605 -5.724 3.920 1.00 97.25 232 ALA A C 1
ATOM 1583 O O . ALA A 1 232 ? -16.727 -4.744 4.655 1.00 97.25 232 ALA A O 1
ATOM 1584 N N . GLN A 1 233 ? -16.031 -5.654 2.715 1.00 97.88 233 GLN A N 1
ATOM 1585 C CA . GLN A 1 233 ? -15.503 -4.400 2.177 1.00 97.88 233 GLN A CA 1
ATOM 1586 C C . GLN A 1 233 ? -16.612 -3.340 2.112 1.00 97.88 233 GLN A C 1
ATOM 1588 O O . GLN A 1 233 ? -17.605 -3.554 1.408 1.00 97.88 233 GLN A O 1
ATOM 1593 N N . PRO A 1 234 ? -16.470 -2.199 2.814 1.00 98.06 234 PRO A N 1
ATOM 1594 C CA . PRO A 1 234 ? -17.451 -1.125 2.732 1.00 98.06 234 PRO A CA 1
ATOM 1595 C C . PRO A 1 234 ? -17.554 -0.599 1.297 1.00 98.06 234 PRO A C 1
ATOM 1597 O O . PRO A 1 234 ? -16.535 -0.409 0.637 1.00 98.06 234 PRO A O 1
ATOM 1600 N N . ALA A 1 235 ? -18.769 -0.317 0.817 1.00 96.31 235 ALA A N 1
ATOM 1601 C CA . ALA A 1 235 ? -18.999 0.105 -0.571 1.00 96.31 235 ALA A CA 1
ATOM 1602 C C . ALA A 1 235 ? -18.240 1.390 -0.964 1.00 96.31 235 ALA A C 1
ATOM 1604 O O . ALA A 1 235 ? -17.839 1.537 -2.114 1.00 96.31 235 ALA A O 1
ATOM 1605 N N . GLY A 1 236 ? -18.013 2.295 -0.007 1.00 96.62 236 GLY A N 1
ATOM 1606 C CA . GLY A 1 236 ? -17.237 3.524 -0.205 1.00 96.62 236 GLY A CA 1
ATOM 1607 C C . GLY A 1 236 ? -15.716 3.333 -0.176 1.00 96.62 236 GLY A C 1
ATOM 1608 O O . GLY A 1 236 ? -14.975 4.301 -0.324 1.00 96.62 236 GLY A O 1
ATOM 1609 N N . LEU A 1 237 ? -15.214 2.113 0.045 1.00 98.56 237 LEU A N 1
ATOM 1610 C CA . LEU A 1 237 ? -13.781 1.844 0.114 1.00 98.56 237 LEU A CA 1
ATOM 1611 C C . LEU A 1 237 ? -13.244 1.291 -1.205 1.00 98.56 237 LEU A C 1
ATOM 1613 O O . LEU A 1 237 ? -13.623 0.199 -1.632 1.00 98.56 237 LEU A O 1
ATOM 1617 N N . LYS A 1 238 ? -12.262 1.982 -1.788 1.00 98.56 238 LYS A N 1
ATOM 1618 C CA . LYS A 1 238 ? -11.464 1.473 -2.910 1.00 98.56 238 LYS A CA 1
ATOM 1619 C C . LYS A 1 238 ? -10.109 0.952 -2.428 1.00 98.56 238 LYS A C 1
ATOM 1621 O O . LYS A 1 238 ? -9.345 1.693 -1.810 1.00 98.56 238 LYS A O 1
ATOM 1626 N N . LEU A 1 239 ? -9.771 -0.289 -2.785 1.00 98.69 239 LEU A N 1
ATOM 1627 C CA . LEU A 1 239 ? -8.383 -0.762 -2.783 1.00 98.69 239 LEU A CA 1
ATOM 1628 C C . LEU A 1 239 ? -7.773 -0.515 -4.163 1.00 98.69 239 LEU A C 1
ATOM 1630 O O . LEU A 1 239 ? -8.395 -0.842 -5.173 1.00 98.69 239 LEU A O 1
ATOM 1634 N N . SER A 1 240 ? -6.576 0.065 -4.221 1.00 98.69 240 SER A N 1
ATOM 1635 C CA . SER A 1 240 ? -5.949 0.446 -5.490 1.00 98.69 240 SER A CA 1
ATOM 1636 C C . SER A 1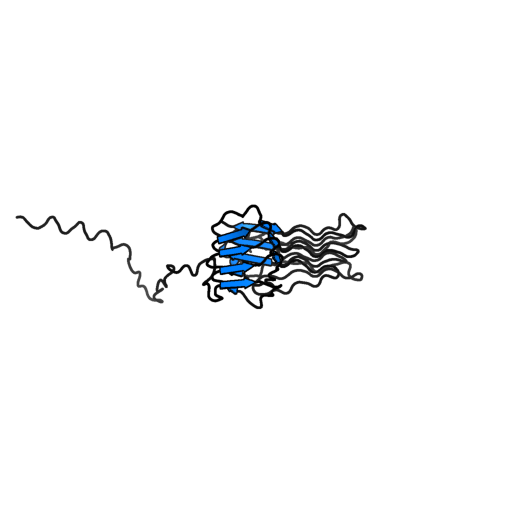 240 ? -4.468 0.088 -5.510 1.00 98.69 240 SER A C 1
ATOM 1638 O O . SER A 1 240 ? -3.686 0.609 -4.725 1.00 98.69 240 SER A O 1
ATOM 1640 N N . ALA A 1 241 ? -4.076 -0.776 -6.436 1.00 98.50 241 ALA A N 1
ATOM 1641 C CA . ALA A 1 241 ? -2.679 -1.030 -6.778 1.00 98.50 241 ALA A CA 1
ATOM 1642 C C . ALA A 1 241 ? -2.491 -0.798 -8.278 1.00 98.50 241 ALA A C 1
ATOM 1644 O O . ALA A 1 241 ? -1.935 -1.631 -8.978 1.00 98.50 241 ALA A O 1
ATOM 1645 N N . SER A 1 242 ? -3.045 0.287 -8.808 1.00 98.38 242 SER A N 1
ATOM 1646 C CA . SER A 1 242 ? -2.994 0.558 -10.243 1.00 98.38 242 SER A CA 1
ATOM 1647 C C . SER A 1 242 ? -1.580 0.952 -10.658 1.00 98.38 242 SER A C 1
ATOM 1649 O O . SER A 1 242 ? -0.888 1.627 -9.899 1.00 98.38 242 SER A O 1
ATOM 1651 N N . GLY A 1 243 ? -1.149 0.565 -11.854 1.00 97.06 243 GLY A N 1
ATOM 1652 C CA . GLY A 1 243 ? 0.040 1.161 -12.455 1.00 97.06 243 GLY A CA 1
ATOM 1653 C C . GLY A 1 243 ? -0.173 2.653 -12.706 1.00 97.06 243 GLY A C 1
ATOM 1654 O O . GLY A 1 243 ? -1.303 3.090 -12.929 1.00 97.06 243 GLY A O 1
ATOM 1655 N N . GLY A 1 244 ? 0.906 3.424 -12.632 1.00 95.62 244 GLY A N 1
ATOM 1656 C CA . GLY A 1 244 ? 0.918 4.824 -13.026 1.00 95.62 244 GLY A CA 1
ATOM 1657 C C . GLY A 1 244 ? 0.732 4.964 -14.531 1.00 95.62 244 GLY A C 1
ATOM 1658 O O . GLY A 1 244 ? 1.052 4.048 -15.294 1.00 95.62 244 GLY A O 1
ATOM 1659 N N . ASP A 1 245 ? 0.226 6.110 -14.955 1.00 93.19 245 ASP A N 1
ATOM 1660 C CA . ASP A 1 245 ? -0.000 6.426 -16.354 1.00 93.19 245 ASP A CA 1
ATOM 1661 C C . ASP A 1 245 ? 1.304 6.861 -17.033 1.00 93.19 245 ASP A C 1
ATOM 1663 O O . ASP A 1 245 ? 2.217 7.434 -16.421 1.00 93.19 245 ASP A O 1
ATOM 1667 N N . GLY A 1 246 ? 1.394 6.535 -18.322 1.00 86.44 246 GLY A N 1
ATOM 1668 C CA . GLY A 1 246 ? 2.412 7.074 -19.214 1.00 86.44 246 GLY A CA 1
ATOM 1669 C C . GLY A 1 246 ? 2.122 8.526 -19.591 1.00 86.44 246 GLY A C 1
ATOM 1670 O O . GLY A 1 246 ? 1.033 9.049 -19.343 1.00 86.44 246 GLY A O 1
ATOM 1671 N N . SER A 1 247 ? 3.087 9.191 -20.221 1.00 84.25 247 SER A N 1
ATOM 1672 C CA . SER A 1 247 ? 2.834 10.495 -20.832 1.00 84.25 247 SER A CA 1
ATOM 1673 C C . SER A 1 247 ? 1.886 10.370 -22.029 1.00 84.25 247 SER A C 1
ATOM 1675 O O . SER A 1 247 ? 1.743 9.306 -22.630 1.00 84.25 247 SER A O 1
ATOM 1677 N N . ALA A 1 248 ? 1.274 11.489 -22.426 1.00 78.81 248 ALA A N 1
ATOM 1678 C CA . ALA A 1 248 ? 0.434 11.546 -23.625 1.00 78.81 248 ALA A CA 1
ATOM 1679 C C . ALA A 1 248 ? 1.182 11.128 -24.908 1.00 78.81 248 ALA A C 1
ATOM 1681 O O . ALA A 1 248 ? 0.558 10.648 -25.850 1.00 78.81 248 ALA A O 1
ATOM 1682 N N . ASP A 1 249 ? 2.509 11.280 -24.925 1.00 78.31 249 ASP A N 1
ATOM 1683 C CA . ASP A 1 249 ? 3.367 10.888 -26.047 1.00 78.31 249 ASP A CA 1
ATOM 1684 C C . ASP A 1 249 ? 3.574 9.365 -26.127 1.00 78.31 249 ASP A C 1
ATOM 1686 O O . ASP A 1 249 ? 3.923 8.842 -27.184 1.00 78.31 249 ASP A O 1
ATOM 1690 N N . PHE A 1 250 ? 3.329 8.648 -25.024 1.00 77.81 250 PHE A N 1
ATOM 1691 C CA . PHE A 1 250 ? 3.477 7.199 -24.908 1.00 77.81 250 PHE A CA 1
ATOM 1692 C C . PHE A 1 250 ? 2.243 6.584 -24.218 1.00 77.81 250 PHE A C 1
ATOM 1694 O O . PHE A 1 250 ? 2.340 6.098 -23.088 1.00 77.81 250 PHE A O 1
ATOM 1701 N N . PRO A 1 251 ? 1.067 6.578 -24.869 1.00 67.88 251 PRO A N 1
ATOM 1702 C CA . PRO A 1 251 ? -0.190 6.165 -24.236 1.00 67.88 251 PRO A CA 1
ATOM 1703 C C . PRO A 1 251 ? -0.201 4.693 -23.785 1.00 67.88 251 PRO A C 1
ATOM 1705 O O . PRO A 1 251 ? -0.865 4.360 -22.807 1.00 67.88 251 PRO A O 1
ATOM 1708 N N . ASP A 1 252 ? 0.597 3.834 -24.426 1.00 77.50 252 ASP A N 1
ATOM 1709 C CA . ASP A 1 252 ? 0.739 2.414 -24.070 1.00 77.50 252 ASP A CA 1
ATOM 1710 C C . ASP A 1 252 ? 1.842 2.150 -23.026 1.00 77.50 252 ASP A C 1
ATOM 1712 O O . ASP A 1 252 ? 2.132 1.005 -22.685 1.00 77.50 252 ASP A O 1
ATOM 1716 N N . SER A 1 253 ? 2.455 3.202 -22.475 1.00 87.62 253 SER A N 1
ATOM 1717 C CA . SER A 1 253 ? 3.544 3.097 -21.494 1.00 87.62 253 SER A CA 1
ATOM 1718 C C . SER A 1 253 ? 3.074 3.131 -20.035 1.00 87.62 253 SER A C 1
ATOM 1720 O O . SER A 1 253 ? 3.846 3.439 -19.121 1.00 87.62 253 SER A O 1
ATOM 1722 N N . LYS A 1 254 ? 1.800 2.809 -19.791 1.00 92.44 254 LYS A N 1
ATOM 1723 C CA . LYS A 1 254 ? 1.261 2.640 -18.438 1.00 92.44 254 LYS A CA 1
ATOM 1724 C C . LYS A 1 254 ? 2.005 1.506 -17.720 1.00 92.44 254 LYS A C 1
ATOM 1726 O O . LYS A 1 254 ? 2.305 0.468 -18.310 1.00 92.44 254 LYS A O 1
ATOM 1731 N N . GLY A 1 255 ? 2.267 1.678 -16.427 1.00 94.69 255 GLY A N 1
ATOM 1732 C CA . GLY A 1 255 ? 2.682 0.565 -15.581 1.00 94.69 255 GLY A CA 1
ATOM 1733 C C . GLY A 1 255 ? 1.592 -0.503 -15.477 1.00 94.69 255 GLY A C 1
ATOM 1734 O O . GLY A 1 255 ? 0.394 -0.219 -15.562 1.00 94.69 255 GLY A O 1
ATOM 1735 N N . ALA A 1 256 ? 1.998 -1.748 -15.254 1.00 96.00 256 ALA A N 1
ATOM 1736 C CA . ALA A 1 256 ? 1.054 -2.811 -14.949 1.00 96.00 256 ALA A CA 1
ATOM 1737 C C . ALA A 1 256 ? 0.451 -2.599 -13.554 1.00 96.00 256 ALA A C 1
ATOM 1739 O O . ALA A 1 256 ? 1.121 -2.104 -12.644 1.00 96.00 256 ALA A O 1
ATOM 1740 N N . ASP A 1 257 ? -0.803 -3.003 -13.370 1.00 98.00 257 ASP A N 1
ATOM 1741 C CA . ASP A 1 257 ? -1.415 -3.047 -12.045 1.00 98.00 257 ASP A CA 1
ATOM 1742 C C . ASP A 1 257 ? -0.737 -4.136 -11.185 1.00 98.00 257 ASP A C 1
ATOM 1744 O O . ASP A 1 257 ? -0.179 -5.109 -11.695 1.00 98.00 257 ASP A O 1
ATOM 1748 N N . GLY A 1 258 ? -0.757 -3.946 -9.871 1.00 97.94 258 GLY A N 1
ATOM 1749 C CA . GLY A 1 258 ? -0.234 -4.872 -8.877 1.00 97.94 258 GLY A CA 1
ATOM 1750 C C . GLY A 1 258 ? -1.336 -5.670 -8.181 1.00 97.94 258 GLY A C 1
ATOM 1751 O O . GLY A 1 258 ? -2.397 -5.946 -8.742 1.00 97.94 258 GLY A O 1
ATOM 1752 N N . PHE A 1 259 ? -1.087 -6.050 -6.931 1.00 98.38 259 PHE A N 1
ATOM 1753 C CA . PHE A 1 259 ? -1.954 -6.954 -6.179 1.00 98.38 259 PHE A CA 1
ATOM 1754 C C . PHE A 1 259 ? -2.833 -6.215 -5.172 1.00 98.38 259 PHE A C 1
ATOM 1756 O O . PHE A 1 259 ? -2.345 -5.424 -4.363 1.00 98.38 259 PHE A O 1
ATOM 1763 N N . THR A 1 260 ? -4.126 -6.541 -5.147 1.00 98.50 260 THR A N 1
ATOM 1764 C CA . THR A 1 260 ? -5.023 -6.157 -4.054 1.00 98.50 260 THR A CA 1
ATOM 1765 C C . THR A 1 260 ? -5.735 -7.376 -3.472 1.00 98.50 260 THR A C 1
ATOM 1767 O O . THR A 1 260 ? -6.070 -8.319 -4.191 1.00 98.50 260 THR A O 1
ATOM 1770 N N . ALA A 1 261 ? -5.970 -7.369 -2.159 1.00 98.12 261 ALA A N 1
ATOM 1771 C CA . ALA A 1 261 ? -6.777 -8.387 -1.498 1.00 98.12 261 ALA A CA 1
ATOM 1772 C C . ALA A 1 261 ? -7.560 -7.824 -0.309 1.00 98.12 261 ALA A C 1
ATOM 1774 O O . ALA A 1 261 ? -7.020 -7.103 0.531 1.00 98.12 261 ALA A O 1
ATOM 1775 N N . TRP A 1 262 ? -8.827 -8.226 -0.232 1.00 98.06 262 TRP A N 1
ATOM 1776 C CA . TRP A 1 262 ? -9.672 -8.094 0.947 1.00 98.06 262 TRP A CA 1
ATOM 1777 C C . TRP A 1 262 ? -9.837 -9.477 1.573 1.00 98.06 262 TRP A C 1
ATOM 1779 O O . TRP A 1 262 ? -10.431 -10.365 0.961 1.00 98.06 262 TRP A O 1
ATOM 1789 N N . LEU A 1 263 ? -9.265 -9.674 2.757 1.00 96.88 263 LEU A N 1
ATOM 1790 C CA . LEU A 1 263 ? -9.274 -10.942 3.478 1.00 96.88 263 LEU A CA 1
ATOM 1791 C C . LEU A 1 263 ? -10.204 -10.797 4.689 1.00 96.88 263 LEU A C 1
ATOM 1793 O O . LEU A 1 263 ? -9.871 -10.085 5.637 1.00 96.88 263 LEU A O 1
ATOM 1797 N N . ASN A 1 264 ? -11.368 -11.443 4.612 1.00 89.12 264 ASN A N 1
ATOM 1798 C CA . ASN A 1 264 ? -12.425 -11.471 5.627 1.00 89.12 264 ASN A CA 1
ATOM 1799 C C . ASN A 1 264 ? -12.786 -12.921 5.951 1.00 89.12 264 ASN A C 1
ATOM 1801 O O . ASN A 1 264 ? -12.952 -13.684 4.971 1.00 89.12 264 ASN A O 1
#

pLDDT: mean 86.93, std 19.03, range [34.97, 98.88]

Foldseek 3Di:
DPPDDDPPPPPPPPPPPPDPDDDDDDPPPPDPVQVCDLQHDQPQEEDEAPAAEEDPEADRHCEYAYDALHEYEDLQHEYGHAAEYEYEHNYEDFQAWAWPQTDWRDHDLAAIWWGEAAPVDLETAAAEQEQWFFAFHDPPGGGHHDAHDDVVQVTNCQCVDSVSLSSCGTNVSHHYFFWAHFYSTTIGFTEYEYEHAYYHYHAAYEYAREWHAYDAGAWIIFTEEEYHYPDDDDPRYDYFRFTYATDPVCRRRTTHGGYYDYHD

Secondary structure (DSSP, 8-state):
--SSSSSSSSSTTS--------SS-------GGG--STT---TT-SEEE-S-EE-SS-EEESSEEE-TT-EEE-TT--EEEEEEEEEETTEEEE-PPPPSSPPPPPPSSS---PPPPPTT-S-PPPB-SB-SPPPP-BTTB----B-PPPGGGTGGGGGGSHHHHHHTB-TTSPBPB-PPPPTTSPPPP-EEEEEEEEEEEES-EEEE-PPPPPSSSPPPPP-EEEEE-SSPPPTTEEEE-PPPPPPTT-TT-PPPP-EEEEE-